Protein AF-A0A8J7C6H9-F1 (afdb_monomer_lite)

Sequence (256 aa):
MGTDGGDMACMDCHAGASHRMRGRGVDLMGSDSPDQLRCGDGACHEAAPHAKELLNRHAVRVDCTVCHIPVFAKEDATDMVRDWSTPAYSEYKDKHVATITMGADVEPEIAWYNGTVWAQLPGVPVTTDDEGVITMVVPQGDRNDADAKLYAFKVHRGMMPVTTENRWLLPINVEEFFADGNIDGAVREASHVVYGIEDFQYDWMPVKRYMGIFHEVQPADNALRCLDCHGPDGRLDWADLGYDTDPLAAALSPSH

Radius of gyration: 21.26 Å; chains: 1; bounding box: 62×42×51 Å

pLDDT: mean 93.8, std 5.96, range [49.03, 98.62]

Secondary structure (DSSP, 8-state):
--TTTT---HHHHH--STTPPS---TT-S--S-SSPP-TTSSSSS-SS--SSHHHHHHTTTB-HHHHH-S-B-SSS-EEE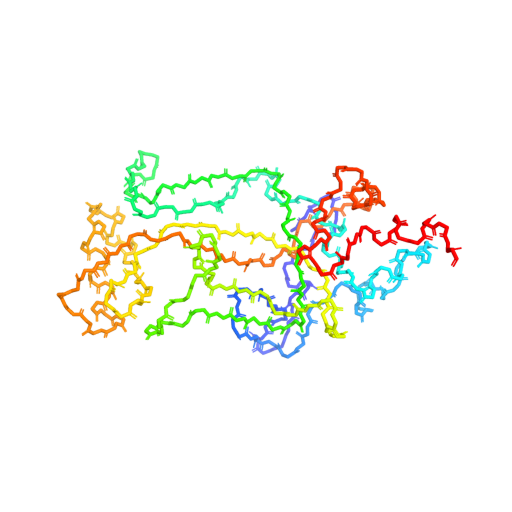EEEEEEEEEETTTTEEEEEEEEESSBPPEEEEESS-EEEPPTTSBP---TTS-EEEEEE---TT-SS-EEEEEEEEEEEEEEETTT-BBPP--HHHHHHH--HHHHHHHHHHHHH---S--EEEEEEEEEEE--S-PPPGGGS--HHHHHSTT-S--TTTTT-SS-HHHHHHS---

Structure (mmCIF, N/CA/C/O backbone):
data_AF-A0A8J7C6H9-F1
#
_entry.id   AF-A0A8J7C6H9-F1
#
loop_
_atom_site.group_PDB
_atom_site.id
_atom_site.type_symbol
_atom_site.label_atom_id
_atom_site.label_alt_id
_atom_site.label_comp_id
_atom_site.label_asym_id
_atom_site.label_entity_id
_atom_site.label_seq_id
_atom_site.pdbx_PDB_ins_code
_atom_site.Cartn_x
_atom_site.Cartn_y
_atom_site.Cartn_z
_atom_site.occupancy
_atom_site.B_iso_or_equiv
_atom_site.auth_seq_id
_atom_site.auth_comp_id
_atom_site.auth_asym_id
_atom_site.auth_atom_id
_atom_site.pdbx_PDB_model_num
ATOM 1 N N . MET A 1 1 ? -4.595 10.278 -17.871 1.00 83.19 1 MET A N 1
ATOM 2 C CA . MET A 1 1 ? -3.146 10.105 -17.595 1.00 83.19 1 MET A CA 1
ATOM 3 C C . MET A 1 1 ? -2.406 11.325 -18.139 1.00 83.19 1 MET A C 1
ATOM 5 O O . MET A 1 1 ? -3.093 12.230 -18.590 1.00 83.19 1 MET A O 1
ATOM 9 N N . GLY A 1 2 ? -1.071 11.412 -18.048 1.00 78.19 2 GLY A N 1
ATOM 10 C CA . GLY A 1 2 ? -0.325 12.598 -18.507 1.00 78.19 2 GLY A CA 1
ATOM 11 C C . GLY A 1 2 ? -0.688 12.997 -19.942 1.00 78.19 2 GLY A C 1
ATOM 12 O O . GLY A 1 2 ? -0.502 12.204 -20.869 1.00 78.19 2 GLY A O 1
ATOM 13 N N . THR A 1 3 ? -1.237 14.203 -20.105 1.00 81.75 3 THR A N 1
ATOM 14 C CA . THR A 1 3 ? -1.685 14.766 -21.395 1.00 81.75 3 THR A CA 1
ATOM 15 C C . THR A 1 3 ? -0.513 15.232 -22.263 1.00 81.75 3 THR A C 1
ATOM 17 O O . THR A 1 3 ? -0.665 15.515 -23.444 1.00 81.75 3 THR A O 1
ATOM 20 N N . ASP A 1 4 ? 0.663 15.349 -21.653 1.00 73.38 4 ASP A N 1
ATOM 21 C CA . ASP A 1 4 ? 1.964 15.630 -22.256 1.00 73.38 4 ASP A CA 1
ATOM 22 C C . ASP A 1 4 ? 2.700 14.357 -22.723 1.00 73.38 4 ASP A C 1
ATOM 24 O O . ASP A 1 4 ? 3.783 14.443 -23.302 1.00 73.38 4 ASP A O 1
ATOM 28 N N . GLY A 1 5 ? 2.109 13.180 -22.487 1.00 72.81 5 GLY A N 1
ATOM 29 C CA . GLY A 1 5 ? 2.628 11.873 -22.879 1.00 72.81 5 GLY A CA 1
ATOM 30 C C . GLY A 1 5 ? 1.602 11.052 -23.662 1.00 72.81 5 GLY A C 1
ATOM 31 O O . GLY A 1 5 ? 1.099 11.484 -24.694 1.00 72.81 5 GLY A O 1
ATOM 32 N N . GLY A 1 6 ? 1.314 9.835 -23.192 1.00 80.56 6 GLY A N 1
ATOM 33 C CA . GLY A 1 6 ? 0.422 8.899 -23.889 1.00 80.56 6 GLY A CA 1
ATOM 34 C C . GLY A 1 6 ? -1.061 9.284 -23.899 1.00 80.56 6 GLY A C 1
ATOM 35 O O . GLY A 1 6 ? -1.820 8.610 -24.581 1.00 80.56 6 GLY A O 1
ATOM 36 N N . ASP A 1 7 ? -1.474 10.299 -23.126 1.00 91.25 7 ASP A N 1
ATOM 37 C CA . ASP A 1 7 ? -2.862 10.788 -23.001 1.00 91.25 7 ASP A CA 1
ATOM 38 C C . ASP A 1 7 ? -3.915 9.670 -22.853 1.00 91.25 7 ASP A C 1
ATOM 40 O O . ASP A 1 7 ? -5.028 9.725 -23.368 1.00 91.25 7 ASP A O 1
ATOM 44 N N . MET A 1 8 ? -3.527 8.607 -22.143 1.00 92.62 8 MET A N 1
ATOM 45 C CA . MET A 1 8 ? -4.326 7.391 -22.036 1.00 92.62 8 MET A CA 1
ATOM 46 C C . MET A 1 8 ? -5.511 7.598 -21.087 1.00 92.62 8 MET A C 1
ATOM 48 O O . MET A 1 8 ? -5.380 8.162 -19.985 1.00 92.62 8 MET A O 1
ATOM 52 N N . ALA A 1 9 ? -6.653 7.056 -21.488 1.00 94.19 9 ALA A N 1
ATOM 53 C CA . ALA A 1 9 ? -7.791 6.783 -20.634 1.00 94.19 9 ALA A CA 1
ATOM 54 C C . ALA A 1 9 ? -7.577 5.475 -19.857 1.00 94.19 9 ALA A C 1
ATOM 56 O O . ALA A 1 9 ? -6.850 4.575 -20.273 1.00 94.19 9 ALA A O 1
ATOM 57 N N . CYS A 1 10 ? -8.271 5.318 -18.727 1.00 93.25 10 CYS A N 1
ATOM 58 C CA . CYS A 1 10 ? -8.157 4.116 -17.892 1.00 93.25 10 CYS A CA 1
ATOM 59 C C . CYS A 1 10 ? -8.485 2.831 -18.677 1.00 93.25 10 CYS A C 1
ATOM 61 O O . CYS A 1 10 ? -7.876 1.784 -18.461 1.00 93.25 10 CYS A O 1
ATOM 63 N N . MET A 1 11 ? -9.449 2.912 -19.601 1.00 93.06 11 MET A N 1
ATOM 64 C CA . MET A 1 11 ? -9.881 1.767 -20.403 1.00 93.06 11 MET A CA 1
ATOM 65 C C . MET A 1 11 ? -8.834 1.304 -21.412 1.00 93.06 11 MET A C 1
ATOM 67 O O . MET A 1 11 ? -8.879 0.143 -21.798 1.00 93.06 11 MET A O 1
ATOM 71 N N . ASP A 1 12 ? -7.861 2.133 -21.782 1.00 92.62 12 ASP A N 1
ATOM 72 C CA . ASP A 1 12 ? -6.836 1.712 -22.737 1.00 92.62 12 ASP A CA 1
ATOM 73 C C . ASP A 1 12 ? -5.973 0.565 -22.183 1.00 92.62 12 ASP A C 1
ATOM 75 O O . ASP A 1 12 ? -5.482 -0.266 -22.943 1.00 92.62 12 ASP A O 1
ATOM 79 N N . CYS A 1 13 ? -5.866 0.464 -20.851 1.00 91.81 13 CYS A N 1
ATOM 80 C CA . CYS A 1 13 ? -5.239 -0.667 -20.163 1.00 91.81 13 CYS A CA 1
ATOM 81 C C . CYS A 1 13 ? -6.269 -1.639 -19.561 1.00 91.81 13 CYS A C 1
ATOM 83 O O . CYS A 1 13 ? -6.097 -2.856 -19.620 1.00 91.81 13 CYS A O 1
ATOM 85 N N . HIS A 1 14 ? -7.342 -1.116 -18.958 1.00 92.94 14 HIS A N 1
ATOM 86 C CA . HIS A 1 14 ? -8.275 -1.918 -18.157 1.00 92.94 14 HIS A CA 1
ATOM 87 C C . HIS A 1 14 ? -9.470 -2.489 -18.931 1.00 92.94 14 HIS A C 1
ATOM 89 O O . HIS A 1 14 ? -10.255 -3.238 -18.343 1.00 92.94 14 HIS A O 1
ATOM 95 N N . ALA A 1 15 ? -9.639 -2.158 -20.218 1.00 90.75 15 ALA A N 1
ATOM 96 C CA . ALA A 1 15 ? -10.756 -2.668 -21.005 1.00 90.75 15 ALA A CA 1
ATOM 97 C C . ALA A 1 15 ? -10.804 -4.202 -20.984 1.00 90.75 15 ALA A C 1
ATOM 99 O O . ALA A 1 15 ? -9.813 -4.894 -21.229 1.00 90.75 15 ALA A O 1
ATOM 100 N N . GLY A 1 16 ? -12.000 -4.724 -20.731 1.00 87.81 16 GLY A N 1
ATOM 101 C CA . GLY A 1 16 ? -12.319 -6.137 -20.869 1.00 87.81 16 GLY A CA 1
ATOM 102 C C . GLY A 1 16 ? -13.671 -6.332 -21.547 1.00 87.81 16 GLY A C 1
ATOM 103 O O . GLY A 1 16 ? -14.123 -5.487 -22.321 1.00 87.81 16 GLY A O 1
ATOM 104 N N . ALA A 1 17 ? -14.313 -7.469 -21.297 1.00 89.81 17 ALA A N 1
ATOM 105 C CA . ALA A 1 17 ? -15.554 -7.859 -21.961 1.00 89.81 17 ALA A CA 1
ATOM 106 C C . ALA A 1 17 ? -16.691 -8.024 -20.951 1.00 89.81 17 ALA A C 1
ATOM 108 O O . ALA A 1 17 ? -16.467 -8.413 -19.809 1.00 89.81 17 ALA A O 1
ATOM 109 N N . SER A 1 18 ? -17.930 -7.762 -21.379 1.00 91.69 18 SER A N 1
ATOM 110 C CA . SER A 1 18 ? -19.133 -7.975 -20.556 1.00 91.69 18 SER A CA 1
ATOM 111 C C . SER A 1 18 ? -19.102 -7.243 -19.207 1.00 91.69 18 SER A C 1
ATOM 113 O O . SER A 1 18 ? -19.522 -7.800 -18.199 1.00 91.69 18 SER A O 1
ATOM 115 N N . HIS A 1 19 ? -18.611 -5.998 -19.202 1.00 92.44 19 HIS A N 1
ATOM 116 C CA . HIS A 1 19 ? -18.390 -5.181 -17.998 1.00 92.44 19 HIS A CA 1
ATOM 117 C C . HIS A 1 19 ? -17.394 -5.772 -16.990 1.00 92.44 19 HIS A C 1
ATOM 119 O O . HIS A 1 19 ? -17.342 -5.299 -15.861 1.00 92.44 19 HIS A O 1
ATOM 125 N N . ARG A 1 20 ? -16.589 -6.761 -17.397 1.00 90.81 20 ARG A N 1
ATOM 126 C CA . ARG A 1 20 ? -15.485 -7.281 -16.591 1.00 90.81 20 ARG A CA 1
ATOM 127 C C . ARG A 1 20 ? -14.212 -6.522 -16.934 1.00 90.81 20 ARG A C 1
ATOM 129 O O . ARG A 1 20 ? -13.788 -6.547 -18.090 1.00 90.81 20 ARG A O 1
ATOM 136 N N . MET A 1 21 ? -13.617 -5.854 -15.955 1.00 91.00 21 MET A N 1
ATOM 137 C CA . MET A 1 21 ? -12.404 -5.049 -16.110 1.00 91.00 21 MET A CA 1
ATOM 138 C C . MET A 1 21 ? -11.149 -5.893 -15.866 1.00 91.00 21 MET A C 1
ATOM 140 O O . MET A 1 21 ? -11.126 -6.781 -15.012 1.00 91.00 21 MET A O 1
ATOM 144 N N . ARG A 1 22 ? -10.087 -5.629 -16.632 1.00 91.06 22 ARG A N 1
ATOM 145 C CA . ARG A 1 22 ? -8.781 -6.271 -16.423 1.00 91.06 22 ARG A CA 1
ATOM 146 C C . ARG A 1 22 ? -8.032 -5.622 -15.267 1.00 91.06 22 ARG A C 1
ATOM 148 O O . ARG A 1 22 ? -8.201 -4.436 -14.995 1.00 91.06 22 ARG A O 1
ATOM 155 N N . GLY A 1 23 ? -7.125 -6.384 -14.661 1.00 87.19 23 GLY A N 1
ATOM 156 C CA . GLY A 1 23 ? -6.296 -5.913 -13.554 1.00 87.19 23 GLY A CA 1
ATOM 157 C C . GLY A 1 23 ? -7.014 -5.948 -12.205 1.00 87.19 23 GLY A C 1
ATOM 158 O O . GLY A 1 23 ? -8.232 -6.091 -12.117 1.00 87.19 23 GLY A O 1
ATOM 159 N N . ARG A 1 24 ? -6.225 -5.849 -11.137 1.00 86.62 24 ARG A N 1
ATOM 160 C CA . ARG A 1 24 ? -6.712 -5.805 -9.755 1.00 86.62 24 ARG A CA 1
ATOM 161 C C . ARG A 1 24 ? -5.691 -5.123 -8.846 1.00 86.62 24 ARG A C 1
ATOM 163 O O . ARG A 1 24 ? -4.491 -5.200 -9.109 1.00 86.62 24 ARG A O 1
ATOM 170 N N . GLY A 1 25 ? -6.169 -4.512 -7.767 1.00 83.94 25 GLY A N 1
ATOM 171 C CA . GLY A 1 25 ? -5.327 -4.060 -6.660 1.00 83.94 25 GLY A CA 1
ATOM 172 C C . GLY A 1 25 ? -4.829 -5.233 -5.813 1.00 83.94 25 GLY A C 1
ATOM 173 O O . GLY A 1 25 ? -5.429 -6.307 -5.809 1.00 83.94 25 GLY A O 1
ATOM 174 N N . VAL A 1 26 ? -3.726 -5.028 -5.094 1.00 86.38 26 VAL A N 1
ATOM 175 C CA . VAL A 1 26 ? -3.189 -6.013 -4.129 1.00 86.38 26 VAL A CA 1
ATOM 176 C C . VAL A 1 26 ? -4.090 -6.105 -2.899 1.00 86.38 26 VAL A C 1
ATOM 178 O O . VAL A 1 26 ? -4.231 -7.166 -2.307 1.00 86.38 26 VAL A O 1
ATOM 181 N N . ASP A 1 27 ? -4.745 -5.004 -2.552 1.00 83.44 27 ASP A N 1
ATOM 182 C CA . ASP A 1 27 ? -5.700 -4.879 -1.458 1.00 83.44 27 ASP A CA 1
ATOM 183 C C . ASP A 1 27 ? -7.105 -5.395 -1.794 1.00 83.44 27 ASP A C 1
ATOM 185 O O . ASP A 1 27 ? -8.023 -5.274 -0.983 1.00 83.44 27 ASP A O 1
ATOM 189 N N . LEU A 1 28 ? -7.277 -6.007 -2.969 1.00 83.38 28 LEU A N 1
ATOM 190 C CA . LEU A 1 28 ? -8.530 -6.613 -3.399 1.00 83.38 28 LEU A CA 1
ATOM 191 C C . LEU A 1 28 ? -8.431 -8.140 -3.374 1.00 83.38 28 LEU A C 1
ATOM 193 O O . LEU A 1 28 ? -7.553 -8.742 -3.988 1.00 83.38 28 LEU A O 1
ATOM 197 N N . MET A 1 29 ? -9.403 -8.775 -2.717 1.00 78.75 29 MET A N 1
ATOM 198 C CA . MET A 1 29 ? -9.477 -10.240 -2.616 1.00 78.75 29 MET A CA 1
ATOM 199 C C . MET A 1 29 ? -10.026 -10.902 -3.887 1.00 78.75 29 MET A C 1
ATOM 201 O O . MET A 1 29 ? -9.772 -12.079 -4.139 1.00 78.75 29 MET A O 1
ATOM 205 N N . GLY A 1 30 ? -10.803 -10.161 -4.682 1.00 81.00 30 GLY A N 1
ATOM 206 C CA . GLY A 1 30 ? -11.439 -10.640 -5.907 1.00 81.00 30 GLY A CA 1
ATOM 207 C C . GLY A 1 30 ? -10.784 -10.076 -7.163 1.00 81.00 30 GLY A C 1
ATOM 208 O O . GLY A 1 30 ? -10.234 -8.976 -7.149 1.00 81.00 30 GLY A O 1
ATOM 209 N N . SER A 1 31 ? -10.879 -10.823 -8.263 1.00 86.25 31 SER A N 1
ATOM 210 C CA . SER A 1 31 ? -10.545 -10.327 -9.599 1.00 86.25 31 SER A CA 1
ATOM 211 C C . SER A 1 31 ? -11.791 -10.340 -10.466 1.00 86.25 31 SER A C 1
ATOM 213 O O . SER A 1 31 ? -12.516 -11.336 -10.499 1.00 86.25 31 SER A O 1
ATOM 215 N N . ASP A 1 32 ? -12.021 -9.244 -11.179 1.00 88.19 32 ASP A N 1
ATOM 216 C CA . ASP A 1 32 ? -13.151 -9.142 -12.091 1.00 88.19 32 ASP A CA 1
ATOM 217 C C . ASP A 1 32 ? -12.880 -9.921 -13.386 1.00 88.19 32 ASP A C 1
ATOM 219 O O . ASP A 1 32 ? -13.761 -10.610 -13.887 1.00 88.19 32 ASP A O 1
ATOM 223 N N . SER A 1 33 ? -11.635 -9.955 -13.869 1.00 86.81 33 SER A N 1
ATOM 224 C CA . SER A 1 33 ? -11.190 -10.801 -14.986 1.00 86.81 33 SER A CA 1
ATOM 225 C C . SER A 1 33 ? -10.123 -11.815 -14.544 1.00 86.81 33 SER A C 1
ATOM 227 O O . SER A 1 33 ? -9.316 -11.495 -13.667 1.00 86.81 33 SER A O 1
ATOM 229 N N . PRO A 1 34 ? -10.071 -13.033 -15.124 1.00 82.50 34 PRO A N 1
ATOM 230 C CA . PRO A 1 34 ? -8.904 -13.907 -14.977 1.00 82.50 34 PRO A CA 1
ATOM 231 C C . PRO A 1 34 ? -7.662 -13.359 -15.703 1.00 82.50 34 PRO A C 1
ATOM 233 O O . PRO A 1 34 ? -6.546 -13.751 -15.364 1.00 82.50 34 PRO A O 1
ATOM 236 N N . ASP A 1 35 ? -7.842 -12.458 -16.676 1.00 84.25 35 ASP A N 1
ATOM 237 C CA . ASP A 1 35 ? -6.739 -11.833 -17.404 1.00 84.25 35 ASP A CA 1
ATOM 238 C C . ASP A 1 35 ? -5.981 -10.867 -16.492 1.00 84.25 35 ASP A C 1
ATOM 240 O O . ASP A 1 35 ? -6.561 -9.968 -15.870 1.00 84.25 35 ASP A O 1
ATOM 244 N N . GLN A 1 36 ? -4.663 -11.023 -16.449 1.00 79.94 36 GLN A N 1
ATOM 245 C CA . GLN A 1 36 ? -3.795 -10.144 -15.681 1.00 79.94 36 GLN A CA 1
ATOM 246 C C . GLN A 1 36 ? -3.343 -8.971 -16.541 1.00 79.94 36 GLN A C 1
ATOM 248 O O . GLN A 1 36 ? -2.962 -9.150 -17.692 1.00 79.94 36 GLN A O 1
ATOM 253 N N . LEU A 1 37 ? -3.352 -7.777 -15.954 1.00 88.12 37 LEU A N 1
ATOM 254 C CA . LEU A 1 37 ? -2.748 -6.599 -16.559 1.00 88.12 37 LEU A CA 1
ATOM 255 C C . LEU A 1 37 ? -1.289 -6.519 -16.101 1.00 88.12 37 LEU A C 1
ATOM 257 O O . LEU A 1 37 ? -1.031 -6.421 -14.901 1.00 88.12 37 LEU A O 1
ATOM 261 N N . ARG A 1 38 ? -0.346 -6.594 -17.043 1.00 88.31 38 ARG A N 1
ATOM 262 C CA . ARG A 1 38 ? 1.099 -6.518 -16.783 1.00 88.31 38 ARG A CA 1
ATOM 263 C C . ARG A 1 38 ? 1.764 -5.648 -17.847 1.00 88.31 38 ARG A C 1
ATOM 265 O O . ARG A 1 38 ? 1.286 -5.578 -18.969 1.00 88.31 38 ARG A O 1
ATOM 272 N N . CYS A 1 39 ? 2.882 -5.005 -17.515 1.00 91.81 39 CYS A N 1
ATOM 273 C CA . CYS A 1 39 ? 3.574 -4.132 -18.467 1.00 91.81 39 CYS A CA 1
ATOM 274 C C . CYS A 1 39 ? 4.231 -4.911 -19.620 1.00 91.81 39 CYS A C 1
ATOM 276 O O . CYS A 1 39 ? 4.155 -4.482 -20.765 1.00 91.81 39 CYS A O 1
ATOM 278 N N . GLY A 1 40 ? 4.893 -6.031 -19.306 1.00 90.81 40 GLY A N 1
ATOM 279 C CA . GLY A 1 40 ? 5.728 -6.807 -20.234 1.00 90.81 40 GLY A CA 1
ATOM 280 C C . GLY A 1 40 ? 5.068 -8.075 -20.782 1.00 90.81 40 GLY A C 1
ATOM 281 O O . GLY A 1 40 ? 5.735 -9.103 -20.878 1.00 90.81 40 GLY A O 1
ATOM 282 N N . ASP A 1 41 ? 3.762 -8.049 -21.051 1.00 87.12 41 ASP A N 1
ATOM 283 C CA . ASP A 1 41 ? 3.003 -9.195 -21.583 1.00 87.12 41 ASP A CA 1
ATOM 284 C C . ASP A 1 41 ? 3.001 -9.284 -23.124 1.00 87.12 41 ASP A C 1
ATOM 286 O O . ASP A 1 41 ? 2.391 -10.191 -23.691 1.00 87.12 41 ASP A O 1
ATOM 290 N N . GLY A 1 42 ? 3.698 -8.366 -23.803 1.00 88.50 42 GLY A N 1
ATOM 291 C CA . GLY A 1 42 ? 3.766 -8.273 -25.261 1.00 88.50 42 GLY A CA 1
ATOM 292 C C . GLY A 1 42 ? 2.624 -7.477 -25.899 1.00 88.50 42 GLY A C 1
ATOM 293 O O . GLY A 1 42 ? 2.668 -7.237 -27.103 1.00 88.50 42 GLY A O 1
ATOM 294 N N . ALA A 1 43 ? 1.617 -7.032 -25.135 1.00 87.50 43 ALA A N 1
ATOM 295 C CA . ALA A 1 43 ? 0.538 -6.207 -25.682 1.00 87.50 43 ALA A CA 1
ATOM 296 C C . ALA A 1 43 ? 1.012 -4.775 -25.976 1.00 87.50 43 ALA A C 1
ATOM 298 O O . ALA A 1 43 ? 0.695 -4.219 -27.028 1.00 87.50 43 ALA A O 1
ATOM 299 N N . CYS A 1 44 ? 1.793 -4.201 -25.055 1.00 90.69 44 CYS A N 1
ATOM 300 C CA . CYS A 1 44 ? 2.340 -2.843 -25.165 1.00 90.69 44 CYS A CA 1
ATOM 301 C C . CYS A 1 44 ? 3.869 -2.820 -25.073 1.00 90.69 44 CYS A C 1
ATOM 303 O O . CYS A 1 44 ? 4.524 -2.080 -25.808 1.00 90.69 44 CYS A O 1
ATOM 305 N N . HIS A 1 45 ? 4.443 -3.641 -24.191 1.00 94.50 45 HIS A N 1
ATOM 306 C CA . HIS A 1 45 ? 5.885 -3.819 -24.080 1.00 94.50 45 HIS A CA 1
ATOM 307 C C . HIS A 1 45 ? 6.244 -5.301 -24.102 1.00 94.50 45 HIS A C 1
ATOM 309 O O . HIS A 1 45 ? 5.552 -6.140 -23.526 1.00 94.50 45 HIS A O 1
ATOM 315 N N . GLU A 1 46 ? 7.369 -5.608 -24.739 1.00 94.81 46 GLU A N 1
ATOM 316 C CA . GLU A 1 46 ? 8.001 -6.921 -24.654 1.00 94.81 46 GLU A CA 1
ATOM 317 C C . GLU A 1 46 ? 8.461 -7.212 -23.219 1.00 94.81 46 GLU A C 1
ATOM 319 O O . GLU A 1 46 ? 8.777 -6.298 -22.455 1.00 94.81 46 GLU A O 1
ATOM 324 N N . ALA A 1 47 ? 8.587 -8.493 -22.868 1.00 92.88 47 ALA A N 1
ATOM 325 C CA . ALA A 1 47 ? 9.086 -8.912 -21.553 1.00 92.88 47 ALA A CA 1
ATOM 326 C C . ALA A 1 47 ? 10.546 -8.481 -21.284 1.00 92.88 47 ALA A C 1
ATOM 328 O O . ALA A 1 47 ? 10.957 -8.361 -20.130 1.00 92.88 47 ALA A O 1
ATOM 329 N N . ALA A 1 48 ? 11.326 -8.241 -22.344 1.00 95.94 48 ALA A N 1
ATOM 330 C CA . ALA A 1 48 ? 12.723 -7.808 -22.297 1.00 95.94 48 ALA A CA 1
ATOM 331 C C . ALA A 1 48 ? 12.921 -6.506 -23.105 1.00 95.94 48 ALA A C 1
ATOM 333 O O . ALA A 1 48 ? 13.527 -6.528 -24.178 1.00 95.94 48 ALA A O 1
ATOM 334 N N . PRO A 1 49 ? 12.392 -5.361 -22.633 1.00 95.75 49 PRO A N 1
ATOM 335 C CA . PRO A 1 49 ? 12.329 -4.138 -23.432 1.00 95.75 49 PRO A CA 1
ATOM 336 C C . PRO A 1 49 ? 13.654 -3.358 -23.466 1.00 95.75 49 PRO A C 1
ATOM 338 O O . PRO A 1 49 ? 13.789 -2.395 -24.222 1.00 95.75 49 PRO A O 1
ATOM 341 N N . HIS A 1 50 ? 14.640 -3.721 -22.641 1.00 97.50 50 HIS A N 1
ATOM 342 C CA . HIS A 1 50 ? 15.854 -2.931 -22.472 1.00 97.50 50 HIS A CA 1
ATOM 343 C C . HIS A 1 50 ? 16.966 -3.376 -23.422 1.00 97.50 50 HIS A C 1
ATOM 345 O O . HIS A 1 50 ? 17.262 -4.562 -23.552 1.00 97.50 50 HIS A O 1
ATOM 351 N N . ALA A 1 51 ? 17.701 -2.409 -23.977 1.00 96.56 51 ALA A N 1
ATOM 352 C CA . ALA A 1 51 ? 18.932 -2.688 -24.721 1.00 96.56 51 ALA A CA 1
ATOM 353 C C . ALA A 1 51 ? 20.045 -3.284 -23.831 1.00 96.56 51 ALA A C 1
ATOM 355 O O . ALA A 1 51 ? 20.924 -3.998 -24.310 1.00 96.56 51 ALA A O 1
ATOM 356 N N . LYS A 1 52 ? 20.027 -2.979 -22.524 1.00 96.38 52 LYS A N 1
ATOM 357 C CA . LYS A 1 52 ? 20.962 -3.545 -21.546 1.00 96.38 52 LYS A CA 1
ATOM 358 C C . LYS A 1 52 ? 20.401 -4.852 -21.005 1.00 96.38 52 LYS A C 1
ATOM 360 O O . LYS A 1 52 ? 19.510 -4.839 -20.161 1.00 96.38 52 LYS A O 1
ATOM 365 N N . GLU A 1 53 ? 21.008 -5.959 -21.410 1.00 96.12 53 GLU A N 1
ATOM 366 C CA . GLU A 1 53 ? 20.579 -7.305 -21.015 1.00 96.12 53 GLU A CA 1
ATOM 367 C C . GLU A 1 53 ? 20.516 -7.515 -19.494 1.00 96.12 53 GLU A C 1
ATOM 369 O O . GLU A 1 53 ? 19.649 -8.222 -18.989 1.00 96.12 53 GLU A O 1
ATOM 374 N N . LEU A 1 54 ? 21.386 -6.845 -18.730 1.00 95.25 54 LEU A N 1
ATOM 375 C CA . LEU A 1 54 ? 21.344 -6.914 -17.270 1.00 95.25 54 LEU A CA 1
ATOM 376 C C . LEU A 1 54 ? 19.993 -6.447 -16.699 1.00 95.25 54 LEU A C 1
ATOM 378 O O . LEU A 1 54 ? 19.510 -7.050 -15.746 1.00 95.25 54 LEU A O 1
ATOM 382 N N . LEU A 1 55 ? 19.361 -5.423 -17.282 1.00 97.00 55 LEU A N 1
ATOM 383 C CA . LEU A 1 55 ? 18.044 -4.946 -16.841 1.00 97.00 55 LEU A CA 1
ATOM 384 C C . LEU A 1 55 ? 16.938 -5.953 -17.186 1.00 97.00 55 LEU A C 1
ATOM 386 O O . LEU A 1 55 ? 16.038 -6.177 -16.383 1.00 97.00 55 LEU A O 1
ATOM 390 N N . ASN A 1 56 ? 17.041 -6.636 -18.329 1.00 97.50 56 ASN A N 1
ATOM 391 C CA . ASN A 1 56 ? 16.095 -7.695 -18.697 1.00 97.50 56 ASN A CA 1
ATOM 392 C C . ASN A 1 56 ? 16.162 -8.880 -17.725 1.00 97.50 56 ASN A C 1
ATOM 394 O O . ASN A 1 56 ? 15.132 -9.445 -17.368 1.00 97.50 56 ASN A O 1
ATOM 398 N N . ARG A 1 57 ? 17.354 -9.212 -17.213 1.00 96.12 57 ARG A N 1
ATOM 399 C CA . ARG A 1 57 ? 17.503 -10.230 -16.160 1.00 96.12 57 ARG A CA 1
ATOM 400 C C . ARG A 1 57 ? 16.840 -9.821 -14.846 1.00 96.12 57 ARG A C 1
ATOM 402 O O . ARG A 1 57 ? 16.295 -10.684 -14.165 1.00 96.12 57 ARG A O 1
ATOM 409 N N . HIS A 1 58 ? 16.843 -8.529 -14.506 1.00 97.06 58 HIS A N 1
ATOM 410 C CA . HIS A 1 58 ? 16.120 -8.038 -13.330 1.00 97.06 58 HIS A CA 1
ATOM 411 C C . HIS A 1 58 ? 14.611 -8.211 -13.491 1.00 97.06 58 HIS A C 1
ATOM 413 O O . HIS A 1 58 ? 13.971 -8.664 -12.550 1.00 97.06 58 HIS A O 1
ATOM 419 N N . ALA A 1 59 ? 14.056 -7.963 -14.683 1.00 95.25 59 ALA A N 1
ATOM 420 C CA . ALA A 1 59 ? 12.617 -8.079 -14.951 1.00 95.25 59 ALA A CA 1
ATOM 421 C C . ALA A 1 59 ? 12.031 -9.487 -14.687 1.00 95.25 59 ALA A C 1
ATOM 423 O O . ALA A 1 59 ? 10.813 -9.659 -14.574 1.00 95.25 59 ALA A O 1
ATOM 424 N N . VAL A 1 60 ? 12.883 -10.511 -14.544 1.00 94.12 60 VAL A N 1
ATOM 425 C CA . VAL A 1 60 ? 12.481 -11.858 -14.108 1.00 94.12 60 VAL A CA 1
ATOM 426 C C . VAL A 1 60 ? 12.034 -11.871 -12.643 1.00 94.12 60 VAL A C 1
ATOM 428 O O . VAL A 1 60 ? 11.092 -12.584 -12.313 1.00 94.12 60 VAL A O 1
ATOM 431 N N . ARG A 1 61 ? 12.673 -11.082 -11.773 1.00 95.69 61 ARG A N 1
ATOM 432 C CA . ARG A 1 61 ? 12.441 -11.070 -10.315 1.00 95.69 61 ARG A CA 1
ATOM 433 C C . ARG A 1 61 ? 11.947 -9.737 -9.762 1.00 95.69 61 ARG A C 1
ATOM 435 O O . ARG A 1 61 ? 11.444 -9.707 -8.649 1.00 95.69 61 ARG A O 1
ATOM 442 N N . VAL A 1 62 ? 12.073 -8.658 -10.519 1.00 97.31 62 VAL A N 1
ATOM 443 C CA . VAL A 1 62 ? 11.678 -7.300 -10.145 1.00 97.31 62 VAL A CA 1
ATOM 444 C C . VAL A 1 62 ? 10.602 -6.850 -11.120 1.00 97.31 62 VAL A C 1
ATOM 446 O O . VAL A 1 62 ? 10.822 -6.873 -12.331 1.00 97.31 62 VAL A O 1
ATOM 449 N N . ASP A 1 63 ? 9.427 -6.492 -10.615 1.00 97.12 63 ASP A N 1
ATOM 450 C CA . ASP A 1 63 ? 8.363 -5.959 -11.454 1.00 97.12 63 ASP A CA 1
ATOM 451 C C . ASP A 1 63 ? 8.706 -4.550 -11.955 1.00 97.12 63 ASP A C 1
ATOM 453 O O . ASP A 1 63 ? 9.411 -3.776 -11.300 1.00 97.12 63 ASP A O 1
ATOM 457 N N . CYS A 1 64 ? 8.186 -4.209 -13.134 1.00 97.31 64 CYS A N 1
ATOM 458 C CA . CYS A 1 64 ? 8.385 -2.921 -13.782 1.00 97.31 64 CYS A CA 1
ATOM 459 C C . CYS A 1 64 ? 8.043 -1.746 -12.854 1.00 97.31 64 CYS A C 1
ATOM 461 O O . CYS A 1 64 ? 8.726 -0.722 -12.911 1.00 97.31 64 CYS A O 1
ATOM 463 N N . THR A 1 65 ? 7.041 -1.897 -11.976 1.00 96.62 65 THR A N 1
ATOM 464 C CA . THR A 1 65 ? 6.625 -0.851 -11.028 1.00 96.62 65 THR A CA 1
ATOM 465 C C . THR A 1 65 ? 7.757 -0.388 -10.117 1.00 96.62 65 THR A C 1
ATOM 467 O O . THR A 1 65 ? 7.826 0.793 -9.802 1.00 96.62 65 THR A O 1
ATOM 470 N N . VAL A 1 66 ? 8.664 -1.288 -9.718 1.00 97.94 66 VAL A N 1
ATOM 471 C CA . VAL A 1 66 ? 9.757 -0.969 -8.784 1.00 97.94 66 VAL A CA 1
ATOM 472 C C . VAL A 1 66 ? 10.705 0.059 -9.389 1.00 97.94 66 VAL A C 1
ATOM 474 O O . VAL A 1 66 ? 11.049 1.044 -8.746 1.00 97.94 66 VAL A O 1
ATOM 477 N N . CYS A 1 67 ? 11.111 -0.142 -10.644 1.00 98.00 67 CYS A N 1
ATOM 478 C CA . CYS A 1 67 ? 12.050 0.762 -11.304 1.00 98.00 67 CYS A CA 1
ATOM 479 C C . CYS A 1 67 ? 11.360 1.990 -11.899 1.00 98.00 67 CYS A C 1
ATOM 481 O O . CYS A 1 67 ? 11.953 3.066 -11.936 1.00 98.00 67 CYS A O 1
ATOM 483 N N . HIS A 1 68 ? 10.134 1.832 -12.403 1.00 97.81 68 HIS A N 1
ATOM 484 C CA . HIS A 1 68 ? 9.459 2.870 -13.179 1.00 97.81 68 HIS A CA 1
ATOM 485 C C . HIS A 1 68 ? 8.509 3.757 -12.370 1.00 97.81 68 HIS A C 1
ATOM 487 O O . HIS A 1 68 ? 8.015 4.742 -12.917 1.00 97.81 68 HIS A O 1
ATOM 493 N N . ILE A 1 69 ? 8.273 3.460 -11.090 1.00 97.75 69 ILE A N 1
ATOM 494 C CA . ILE A 1 69 ? 7.486 4.305 -10.183 1.00 97.75 69 ILE A CA 1
ATOM 495 C C . ILE A 1 69 ? 8.344 4.616 -8.947 1.00 97.75 69 ILE A C 1
ATOM 497 O O . ILE A 1 69 ? 8.115 4.068 -7.871 1.00 97.75 69 ILE A O 1
ATOM 501 N N . PRO A 1 70 ? 9.388 5.456 -9.091 1.00 97.69 70 PRO A N 1
ATOM 502 C CA . PRO A 1 70 ? 10.313 5.748 -7.999 1.00 97.69 70 PRO A CA 1
ATOM 503 C C . PRO A 1 70 ? 9.629 6.465 -6.829 1.00 97.69 70 PRO A C 1
ATOM 505 O O . PRO A 1 70 ? 10.005 6.231 -5.684 1.00 97.69 70 PRO A O 1
ATOM 508 N N . VAL A 1 71 ? 8.633 7.307 -7.101 1.00 97.88 71 VAL A N 1
ATOM 509 C CA . VAL A 1 71 ? 7.798 7.989 -6.104 1.00 97.88 71 VAL A CA 1
ATOM 510 C C . VAL A 1 71 ? 6.352 8.047 -6.591 1.00 97.88 71 VAL A C 1
ATOM 512 O O . VAL A 1 71 ? 6.107 8.053 -7.802 1.00 97.88 71 VAL A O 1
ATOM 515 N N . PHE A 1 72 ? 5.408 8.108 -5.654 1.00 97.94 72 PHE A N 1
ATOM 516 C CA . PHE A 1 72 ? 3.983 8.352 -5.906 1.00 97.94 72 PHE A CA 1
ATOM 517 C C . PHE A 1 72 ? 3.492 9.557 -5.093 1.00 97.94 72 PHE A C 1
ATOM 519 O O . PHE A 1 72 ? 4.211 10.044 -4.221 1.00 97.94 72 PHE A O 1
ATOM 526 N N . ALA A 1 73 ? 2.260 10.017 -5.347 1.00 97.44 73 ALA A N 1
ATOM 527 C CA . ALA A 1 73 ? 1.703 11.211 -4.696 1.00 97.44 73 ALA A CA 1
ATOM 528 C C . ALA A 1 73 ? 2.525 12.479 -5.008 1.00 97.44 73 ALA A C 1
ATOM 530 O O . ALA A 1 73 ? 2.894 13.239 -4.113 1.00 97.44 73 ALA A O 1
ATOM 531 N N . LYS A 1 74 ? 2.844 12.657 -6.297 1.00 95.06 74 LYS A N 1
ATOM 532 C CA . LYS A 1 74 ? 3.720 13.732 -6.802 1.00 95.06 74 LYS A CA 1
ATOM 533 C C . LYS A 1 74 ? 3.065 15.110 -6.855 1.00 95.06 74 LYS A C 1
ATOM 535 O O . LYS A 1 74 ? 3.728 16.118 -6.668 1.00 95.06 74 LYS A O 1
ATOM 540 N N . GLU A 1 75 ? 1.773 15.146 -7.168 1.00 93.25 75 GLU A N 1
ATOM 541 C CA . GLU A 1 75 ? 1.011 16.400 -7.275 1.00 93.25 75 GLU A CA 1
ATOM 542 C C . GLU A 1 75 ? 0.244 16.669 -5.981 1.00 93.25 75 GLU A C 1
ATOM 544 O O . GLU A 1 75 ? 0.387 17.720 -5.360 1.00 93.25 75 GLU A O 1
ATOM 549 N N . ASP A 1 76 ? -0.532 15.677 -5.541 1.00 94.44 76 ASP A N 1
ATOM 550 C CA . ASP A 1 76 ? -1.326 15.752 -4.325 1.00 94.44 76 ASP A CA 1
ATOM 551 C C . ASP A 1 76 ? -0.787 14.793 -3.271 1.00 94.44 76 ASP A C 1
ATOM 553 O O . ASP A 1 76 ? -0.566 13.606 -3.531 1.00 94.44 76 ASP A O 1
ATOM 557 N N . ALA A 1 77 ? -0.656 15.300 -2.046 1.00 97.25 77 ALA A N 1
ATOM 558 C CA . ALA A 1 77 ? -0.309 14.474 -0.906 1.00 97.25 77 ALA A CA 1
ATOM 559 C C . ALA A 1 77 ? -1.379 13.393 -0.664 1.00 97.25 77 ALA A C 1
ATOM 561 O O . ALA A 1 77 ? -2.579 13.592 -0.865 1.00 97.25 77 ALA A O 1
ATOM 562 N N . THR A 1 78 ? -0.948 12.245 -0.157 1.00 97.75 78 THR A N 1
ATOM 563 C CA . THR A 1 78 ? -1.774 11.064 0.084 1.00 97.75 78 THR A CA 1
ATOM 564 C C . THR A 1 78 ? -1.868 10.737 1.574 1.00 97.75 78 THR A C 1
ATOM 566 O O . THR A 1 78 ? -0.923 10.956 2.324 1.00 97.75 78 THR A O 1
ATOM 569 N N . ASP A 1 79 ? -3.001 10.185 2.014 1.00 97.25 79 ASP A N 1
ATOM 570 C CA . ASP A 1 79 ? -3.197 9.683 3.385 1.00 97.25 79 ASP A CA 1
ATOM 571 C C . ASP A 1 79 ? -2.234 8.515 3.642 1.00 97.25 79 ASP A C 1
ATOM 573 O O . ASP A 1 79 ? -2.382 7.460 3.020 1.00 97.25 79 ASP A O 1
ATOM 577 N N . MET A 1 80 ? -1.240 8.706 4.510 1.00 98.38 80 MET A N 1
ATOM 578 C CA . MET A 1 80 ? -0.248 7.688 4.877 1.00 98.38 80 MET A CA 1
ATOM 579 C C . MET A 1 80 ? -0.562 7.032 6.218 1.00 98.38 80 MET A C 1
ATOM 581 O O . MET A 1 80 ? -0.310 5.836 6.385 1.00 98.38 80 MET A O 1
ATOM 585 N N . VAL A 1 81 ? -1.127 7.798 7.153 1.00 98.25 81 VAL A N 1
ATOM 586 C CA . VAL A 1 81 ? -1.553 7.304 8.463 1.00 98.25 81 VAL A CA 1
ATOM 587 C C . VAL A 1 81 ? -2.941 7.830 8.773 1.00 98.25 81 VAL A C 1
ATOM 589 O O . VAL A 1 81 ? -3.142 9.042 8.762 1.00 98.25 81 VAL A O 1
ATOM 592 N N . ARG A 1 82 ? -3.865 6.932 9.120 1.00 97.56 82 ARG A N 1
ATOM 593 C CA . ARG A 1 82 ? -5.193 7.294 9.625 1.00 97.56 82 ARG A CA 1
ATOM 594 C C . ARG A 1 82 ? -5.387 6.800 11.055 1.00 97.56 82 ARG A C 1
ATOM 596 O O . ARG A 1 82 ? -5.613 5.612 11.282 1.00 97.56 82 ARG A O 1
ATOM 603 N N . ASP A 1 83 ? -5.313 7.714 12.010 1.00 98.12 83 ASP A N 1
ATOM 604 C CA . ASP A 1 83 ? -5.498 7.448 13.433 1.00 98.12 83 ASP A CA 1
ATOM 605 C C . ASP A 1 83 ? -6.933 7.793 13.864 1.00 98.12 83 ASP A C 1
ATOM 607 O O . ASP A 1 83 ? -7.321 8.962 13.943 1.00 98.12 83 ASP A O 1
ATOM 611 N N . TRP A 1 84 ? -7.732 6.758 14.134 1.00 97.81 84 TRP A N 1
ATOM 612 C CA . TRP A 1 84 ? -9.099 6.900 14.642 1.00 97.81 84 TRP A CA 1
ATOM 613 C C . TRP A 1 84 ? -9.182 7.058 16.164 1.00 97.81 84 TRP A C 1
ATOM 615 O O . TRP A 1 84 ? -10.241 7.422 16.668 1.00 97.81 84 TRP A O 1
ATOM 625 N N . SER A 1 85 ? -8.089 6.818 16.892 1.00 97.38 85 SER A N 1
ATOM 626 C CA . SER A 1 85 ? -8.033 6.954 18.352 1.00 97.38 85 SER A CA 1
ATOM 627 C C . SER A 1 85 ? -7.973 8.409 18.813 1.00 97.38 85 SER A C 1
ATOM 629 O O . SER A 1 85 ? -8.356 8.727 19.938 1.00 97.38 85 SER A O 1
ATOM 631 N N . THR A 1 86 ? -7.525 9.304 17.931 1.00 96.12 86 THR A N 1
ATOM 632 C CA . THR A 1 86 ? -7.377 10.736 18.200 1.00 96.12 86 THR A CA 1
ATOM 633 C C . THR A 1 86 ? -8.167 11.572 17.183 1.00 96.12 86 THR A C 1
ATOM 635 O O . THR A 1 86 ? -7.581 12.278 16.366 1.00 96.12 86 THR A O 1
ATOM 638 N N . PRO A 1 87 ? -9.511 11.506 17.167 1.00 94.31 87 PRO A N 1
ATOM 639 C CA . PRO A 1 87 ? -10.314 12.266 16.213 1.00 94.31 87 PRO A CA 1
ATOM 640 C C . PRO A 1 87 ? -10.178 13.787 16.397 1.00 94.31 87 PRO A C 1
ATOM 642 O O . PRO A 1 87 ? -9.982 14.282 17.507 1.00 94.31 87 PRO A O 1
ATOM 645 N N . ALA A 1 88 ? -10.341 14.536 15.307 1.00 90.88 88 ALA A N 1
ATOM 646 C CA . ALA A 1 88 ? -10.280 15.996 15.275 1.00 90.88 88 ALA A CA 1
ATOM 647 C C . ALA A 1 88 ? -11.465 16.592 14.498 1.00 90.88 88 ALA A C 1
ATOM 649 O O . ALA A 1 88 ? -12.070 15.923 13.663 1.00 90.88 88 ALA A O 1
ATOM 650 N N . TYR A 1 89 ? -11.798 17.863 14.742 1.00 93.75 89 TYR A N 1
ATOM 651 C CA . TYR A 1 89 ? -12.746 18.599 13.899 1.00 93.75 89 TYR A CA 1
ATOM 652 C C . TYR A 1 89 ? -12.006 19.279 12.745 1.00 93.75 89 TYR A C 1
ATOM 654 O O . TYR A 1 89 ? -10.986 19.938 12.953 1.00 93.75 89 TYR A O 1
ATOM 662 N N . SER A 1 90 ? -12.507 19.123 11.522 1.00 93.12 90 SER A N 1
ATOM 663 C CA . SER A 1 90 ? -11.973 19.797 10.344 1.00 93.12 90 SER A CA 1
ATOM 664 C C . SER A 1 90 ? -12.839 21.001 9.993 1.00 93.12 90 SER A C 1
ATOM 666 O O . SER A 1 90 ? -13.880 20.845 9.366 1.00 93.12 90 SER A O 1
ATOM 668 N N . GLU A 1 91 ? -12.362 22.206 10.308 1.00 93.06 91 GLU A N 1
ATOM 669 C CA . GLU A 1 91 ? -13.036 23.470 9.953 1.00 93.06 91 GLU A CA 1
ATOM 670 C C . GLU A 1 91 ? -13.255 23.618 8.439 1.00 93.06 91 GLU A C 1
ATOM 672 O O . GLU A 1 91 ? -14.267 24.136 7.984 1.00 93.06 91 GLU A O 1
ATOM 677 N N . TYR A 1 92 ? -12.311 23.128 7.629 1.00 91.62 92 TYR A N 1
ATOM 678 C CA . TYR A 1 92 ? -12.420 23.176 6.170 1.00 91.62 92 TYR A CA 1
ATOM 679 C C . TYR A 1 92 ? -13.536 22.270 5.630 1.00 91.62 92 TYR A C 1
ATOM 681 O O . TYR A 1 92 ? -14.196 22.619 4.654 1.00 91.62 92 TYR A O 1
ATOM 689 N N . LYS A 1 93 ? -13.723 21.091 6.238 1.00 90.44 93 LYS A N 1
ATOM 690 C CA . LYS A 1 93 ? -14.737 20.114 5.812 1.00 90.44 93 LYS A CA 1
ATOM 691 C C . LYS A 1 93 ? -16.058 20.255 6.564 1.00 90.44 93 LYS A C 1
ATOM 693 O O . LYS A 1 93 ? -17.015 19.599 6.163 1.00 90.44 93 LYS A O 1
ATOM 698 N N . ASP A 1 94 ? -16.079 21.059 7.624 1.00 92.94 94 ASP A N 1
ATOM 699 C CA . ASP A 1 94 ? -17.187 21.222 8.567 1.00 92.94 94 ASP A CA 1
ATOM 700 C C . ASP A 1 94 ? -17.681 19.880 9.142 1.00 92.94 94 ASP A C 1
ATOM 702 O O . ASP A 1 94 ? -18.875 19.589 9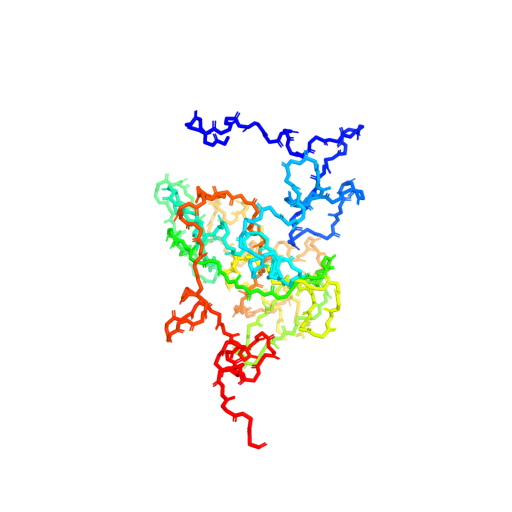.170 1.00 92.94 94 ASP A O 1
ATOM 706 N N . LYS A 1 95 ? -16.733 18.998 9.499 1.00 95.12 95 LYS A N 1
ATOM 707 C CA . LYS A 1 95 ? -16.994 17.625 9.970 1.00 95.12 95 LYS A CA 1
ATOM 708 C C . LYS A 1 95 ? -15.910 17.131 10.924 1.00 95.12 95 LYS A C 1
ATOM 710 O O . LYS A 1 95 ? -14.744 17.523 10.808 1.00 95.12 95 LYS A O 1
ATOM 715 N N . HIS A 1 96 ? -16.267 16.191 11.796 1.00 95.50 96 HIS A N 1
ATOM 716 C CA . HIS A 1 96 ? -15.283 15.396 12.529 1.00 95.50 96 HIS A CA 1
ATOM 717 C C . HIS A 1 96 ? -14.542 14.450 11.579 1.00 95.50 96 HIS A C 1
ATOM 719 O O . HIS A 1 96 ? -15.101 13.970 10.598 1.00 95.50 96 HIS A O 1
ATOM 725 N N . VAL A 1 97 ? -13.261 14.204 11.834 1.00 95.00 97 VAL A N 1
ATOM 726 C CA . VAL A 1 97 ? -12.386 13.358 11.018 1.00 95.00 97 VAL A CA 1
ATOM 727 C C . VAL A 1 97 ? -11.413 12.590 11.912 1.00 95.00 97 VAL A C 1
ATOM 729 O O . VAL A 1 97 ? -11.102 13.014 13.022 1.00 95.00 97 VAL A O 1
ATOM 732 N N . ALA A 1 98 ? -10.903 11.463 11.419 1.00 96.00 98 ALA A N 1
ATOM 733 C CA . ALA A 1 98 ? -9.709 10.848 11.993 1.00 96.00 98 ALA A CA 1
ATOM 734 C C . ALA A 1 98 ? -8.512 11.811 11.891 1.00 96.00 98 ALA A C 1
ATOM 736 O O . ALA A 1 98 ? -8.467 12.643 10.977 1.00 96.00 98 ALA A O 1
ATOM 737 N N . THR A 1 99 ? -7.516 11.662 12.764 1.00 96.44 99 THR A N 1
ATOM 738 C CA . THR A 1 99 ? -6.230 12.336 12.556 1.00 96.44 99 THR A CA 1
ATOM 739 C C . THR A 1 99 ? -5.524 11.675 11.378 1.00 96.44 99 THR A C 1
ATOM 741 O O . THR A 1 99 ? -5.313 10.462 11.363 1.00 96.44 99 THR A O 1
ATOM 744 N N . ILE A 1 100 ? -5.202 12.468 10.354 1.00 95.75 100 ILE A N 1
ATOM 745 C CA . ILE A 1 100 ? -4.585 11.980 9.120 1.00 95.75 100 IL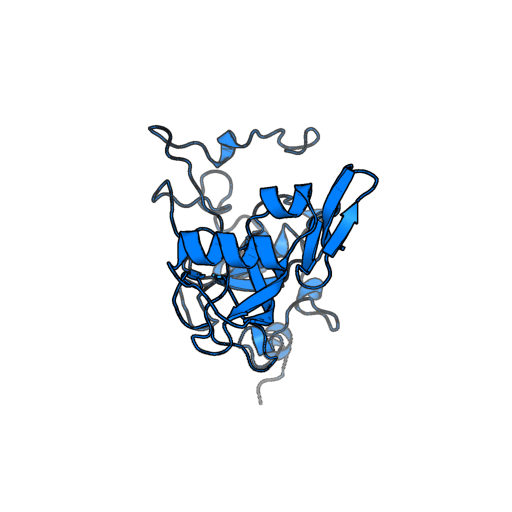E A CA 1
ATOM 746 C C . ILE A 1 100 ? -3.206 12.609 8.953 1.00 95.75 100 ILE A C 1
ATOM 748 O O . ILE A 1 100 ? -3.079 13.833 8.891 1.00 95.75 100 ILE A O 1
ATOM 752 N N . THR A 1 101 ? -2.188 11.765 8.802 1.00 97.25 101 THR A N 1
ATOM 753 C CA . THR A 1 101 ? -0.852 12.181 8.367 1.00 97.25 101 THR A CA 1
ATOM 754 C C . THR A 1 101 ? -0.749 11.991 6.863 1.00 97.25 101 THR A C 1
ATOM 756 O O . THR A 1 101 ? -0.841 10.869 6.358 1.00 97.25 101 THR A O 1
ATOM 759 N N . MET A 1 102 ? -0.555 13.097 6.151 1.00 97.62 102 MET A N 1
ATOM 760 C CA . MET A 1 102 ? -0.379 13.108 4.701 1.00 97.62 102 MET A CA 1
ATOM 761 C C . MET A 1 102 ? 1.104 12.950 4.331 1.00 97.62 102 MET A C 1
ATOM 763 O O . MET A 1 102 ? 1.974 13.384 5.083 1.00 97.62 102 MET A O 1
ATOM 767 N N . GLY A 1 103 ? 1.393 12.374 3.165 1.00 97.94 103 GLY A N 1
ATOM 768 C CA . GLY A 1 103 ? 2.733 12.318 2.571 1.00 97.94 103 GLY A CA 1
ATOM 769 C C . GLY A 1 103 ? 2.704 12.696 1.091 1.00 97.94 103 GLY A C 1
ATOM 770 O O . GLY A 1 103 ? 1.738 12.379 0.407 1.00 97.94 103 GLY A O 1
ATOM 771 N N . ALA A 1 104 ? 3.739 13.372 0.602 1.00 98.12 104 ALA A N 1
ATOM 772 C CA . ALA A 1 104 ? 3.927 13.718 -0.810 1.00 98.12 104 ALA A CA 1
ATOM 773 C C . ALA A 1 104 ? 5.278 13.174 -1.289 1.00 98.12 104 ALA A C 1
ATOM 775 O O . ALA A 1 104 ? 6.161 12.967 -0.454 1.00 98.12 104 ALA A O 1
ATOM 776 N N . ASP A 1 105 ? 5.412 12.927 -2.596 1.00 97.75 105 ASP A N 1
ATOM 777 C CA . ASP A 1 105 ? 6.617 12.352 -3.219 1.00 97.75 105 ASP A CA 1
ATOM 778 C C . ASP A 1 105 ? 7.140 11.115 -2.468 1.00 97.75 105 ASP A C 1
ATOM 780 O O . ASP A 1 105 ? 8.319 10.983 -2.138 1.00 97.75 105 ASP A O 1
ATOM 784 N N . VAL A 1 106 ? 6.224 10.205 -2.140 1.00 98.31 106 VAL A N 1
ATOM 785 C CA . VAL A 1 106 ? 6.498 9.092 -1.234 1.00 98.31 106 VAL A CA 1
ATOM 786 C C . VAL A 1 106 ? 7.218 7.972 -1.978 1.00 98.31 106 VAL A C 1
ATOM 788 O O . VAL A 1 106 ? 6.780 7.536 -3.045 1.00 98.31 106 VAL A O 1
ATOM 791 N N . GLU A 1 107 ? 8.303 7.469 -1.391 1.00 97.88 107 GLU A N 1
ATOM 792 C CA . GLU A 1 107 ? 8.996 6.273 -1.870 1.00 97.88 107 GLU A CA 1
ATOM 793 C C . GLU A 1 107 ? 8.147 5.019 -1.583 1.00 97.88 107 GLU A C 1
ATOM 795 O O . GLU A 1 107 ? 7.712 4.833 -0.442 1.00 97.88 107 GLU A O 1
ATOM 800 N N . PRO A 1 108 ? 7.874 4.151 -2.574 1.00 97.75 108 PRO A N 1
ATOM 801 C CA . PRO A 1 108 ? 7.166 2.904 -2.317 1.00 97.75 108 PRO A CA 1
ATOM 802 C C . PRO A 1 108 ? 7.991 1.943 -1.456 1.00 97.75 108 PRO A C 1
ATOM 804 O O . PRO A 1 108 ? 9.191 1.781 -1.671 1.00 97.75 108 PRO A O 1
ATOM 807 N N . GLU A 1 109 ? 7.321 1.221 -0.561 1.00 97.38 109 GLU A N 1
ATOM 808 C CA . GLU A 1 109 ? 7.902 0.037 0.071 1.00 97.38 109 GLU A CA 1
ATOM 809 C C . GLU A 1 109 ? 7.947 -1.107 -0.950 1.00 97.38 109 GLU A C 1
ATOM 811 O O . GLU A 1 109 ? 7.010 -1.296 -1.734 1.00 97.38 109 GLU A O 1
ATOM 816 N N . ILE A 1 110 ? 9.039 -1.872 -0.953 1.00 97.75 110 ILE A N 1
ATOM 817 C CA . ILE A 1 110 ? 9.255 -2.970 -1.897 1.00 97.75 110 ILE A CA 1
ATOM 818 C C . ILE A 1 110 ? 9.092 -4.301 -1.170 1.00 97.75 110 ILE A C 1
ATOM 820 O O . ILE A 1 110 ? 9.749 -4.540 -0.163 1.00 97.75 110 ILE A O 1
ATOM 824 N N . ALA A 1 111 ? 8.231 -5.176 -1.689 1.00 97.44 111 ALA A N 1
ATOM 825 C CA . ALA A 1 111 ? 7.969 -6.488 -1.095 1.00 97.44 111 ALA A CA 1
ATOM 826 C C . ALA A 1 111 ? 7.736 -7.561 -2.166 1.00 97.44 111 ALA A C 1
ATOM 828 O O . ALA A 1 111 ? 7.415 -7.256 -3.319 1.00 97.44 111 ALA A O 1
ATOM 829 N N . TRP A 1 112 ? 7.886 -8.829 -1.781 1.00 97.88 112 TRP A N 1
ATOM 830 C CA . TRP A 1 112 ? 7.562 -9.966 -2.640 1.00 97.88 112 TRP A CA 1
ATOM 831 C C . TRP A 1 112 ? 6.052 -10.101 -2.844 1.00 97.88 112 TRP A C 1
ATOM 833 O O . TRP A 1 112 ? 5.265 -9.965 -1.910 1.00 97.88 112 TRP A O 1
ATOM 843 N N . TYR A 1 113 ? 5.651 -10.393 -4.079 1.00 96.06 113 TYR A N 1
ATOM 844 C CA . TYR A 1 113 ? 4.266 -10.659 -4.438 1.00 96.06 113 TYR A CA 1
ATOM 845 C C . TYR A 1 113 ? 4.170 -11.693 -5.558 1.00 96.06 113 TYR A C 1
ATOM 847 O O . TYR A 1 113 ? 4.720 -11.509 -6.645 1.00 96.06 113 TYR A O 1
ATOM 855 N N . ASN A 1 114 ? 3.443 -12.775 -5.288 1.00 94.19 114 ASN A N 1
ATOM 856 C CA . ASN A 1 114 ? 3.212 -13.906 -6.191 1.00 94.19 114 ASN A CA 1
ATOM 857 C C . ASN A 1 114 ? 1.830 -13.878 -6.862 1.00 94.19 114 ASN A C 1
ATOM 859 O O . ASN A 1 114 ? 1.412 -14.840 -7.503 1.00 94.19 114 ASN A O 1
ATOM 863 N N . GLY A 1 115 ? 1.079 -12.784 -6.706 1.00 90.88 115 GLY A N 1
ATOM 864 C CA . GLY A 1 115 ? -0.307 -12.746 -7.157 1.00 90.88 115 GLY A CA 1
ATOM 865 C C . GLY A 1 115 ? -1.283 -13.370 -6.158 1.00 90.88 115 GLY A C 1
ATOM 866 O O . GLY A 1 115 ? -2.382 -13.763 -6.546 1.00 90.88 115 GLY A O 1
ATOM 867 N N . THR A 1 116 ? -0.959 -13.431 -4.871 1.00 91.62 116 THR A N 1
ATOM 868 C CA . THR A 1 116 ? -1.930 -13.719 -3.809 1.00 91.62 116 THR A CA 1
ATOM 869 C C . THR A 1 116 ? -1.724 -12.792 -2.614 1.00 91.62 116 THR A C 1
ATOM 871 O O . THR A 1 116 ? -0.682 -12.157 -2.461 1.00 91.62 116 THR A O 1
ATOM 874 N N . VAL A 1 117 ? -2.768 -12.653 -1.806 1.00 93.06 117 VAL A N 1
ATOM 875 C CA . VAL A 1 117 ? -2.829 -11.737 -0.668 1.00 93.06 117 VAL A CA 1
ATOM 876 C C . VAL A 1 117 ? -3.450 -12.477 0.504 1.00 93.06 117 VAL A C 1
ATOM 878 O O . VAL A 1 117 ? -4.421 -13.217 0.336 1.00 93.06 117 VAL A O 1
ATOM 881 N N . TRP A 1 118 ? -2.897 -12.262 1.692 1.00 93.38 118 TRP A N 1
ATOM 882 C CA . TRP A 1 118 ? -3.597 -12.572 2.929 1.00 93.38 118 TRP A CA 1
ATOM 883 C C . TRP A 1 118 ? -4.313 -11.311 3.409 1.00 93.38 118 TRP A C 1
ATOM 885 O O . TRP A 1 118 ? -3.740 -10.220 3.361 1.00 93.38 118 TRP A O 1
ATOM 895 N N . ALA A 1 119 ? -5.551 -11.461 3.880 1.00 94.31 119 ALA A N 1
ATOM 896 C CA . ALA A 1 119 ? -6.302 -10.371 4.484 1.00 94.31 119 ALA A CA 1
ATOM 897 C C . ALA A 1 119 ? -6.979 -10.799 5.785 1.00 94.31 119 ALA A C 1
ATOM 899 O O . ALA A 1 119 ? -7.523 -11.901 5.894 1.00 94.31 119 ALA A O 1
ATOM 900 N N . GLN A 1 120 ? -6.991 -9.878 6.742 1.00 94.94 120 GLN A N 1
ATOM 901 C CA . GLN A 1 120 ? -7.702 -10.001 7.999 1.00 94.94 120 GLN A CA 1
ATOM 902 C C . GLN A 1 120 ? -9.208 -10.009 7.731 1.00 94.94 120 GLN A C 1
ATOM 904 O O . GLN A 1 120 ? -9.769 -9.042 7.213 1.00 94.94 120 GLN A O 1
ATOM 909 N N . LEU A 1 121 ? -9.870 -11.099 8.117 1.00 94.12 121 LEU A N 1
ATOM 910 C CA . LEU A 1 121 ? -11.315 -11.230 7.973 1.00 94.12 121 LEU A CA 1
ATOM 911 C C . LEU A 1 121 ? -12.052 -10.686 9.209 1.00 94.12 121 LEU A C 1
ATOM 913 O O . LEU A 1 121 ? -11.542 -10.806 10.330 1.00 94.12 121 LEU A O 1
ATOM 917 N N . PRO A 1 122 ? -13.263 -10.126 9.032 1.00 94.38 122 PRO A N 1
ATOM 918 C CA . PRO A 1 122 ? -14.126 -9.752 10.147 1.00 94.38 122 PRO A CA 1
ATOM 919 C C . PRO A 1 122 ? -14.422 -10.955 11.058 1.00 94.38 122 PRO A C 1
ATOM 921 O O . PRO A 1 122 ? -14.649 -12.064 10.575 1.00 94.38 122 PRO A O 1
ATOM 924 N N . GLY A 1 123 ? -14.412 -10.744 12.377 1.00 95.19 123 GLY A N 1
ATOM 925 C CA . GLY A 1 123 ? -14.707 -11.793 13.366 1.00 95.19 123 GLY A CA 1
ATOM 926 C C . GLY A 1 123 ? -13.619 -12.864 13.528 1.00 95.19 123 GLY A C 1
ATOM 927 O O . GLY A 1 123 ? -13.805 -13.829 14.268 1.00 95.19 123 GLY A O 1
ATOM 928 N N . VAL A 1 124 ? -12.476 -12.714 12.856 1.00 96.94 124 VAL A N 1
ATOM 929 C CA . VAL A 1 124 ? -11.296 -13.557 13.069 1.00 96.94 124 VAL A CA 1
ATOM 930 C C . VAL A 1 124 ? -10.337 -12.827 14.018 1.00 96.94 124 VAL A C 1
ATOM 932 O O . VAL A 1 124 ? -10.065 -11.647 13.789 1.00 96.94 124 VAL A O 1
ATOM 935 N N . PRO A 1 125 ? -9.819 -13.480 15.078 1.00 97.94 125 PRO A N 1
ATOM 936 C CA . PRO A 1 125 ? -8.841 -12.870 15.976 1.00 97.94 125 PRO A CA 1
ATOM 937 C C . PRO A 1 125 ? -7.607 -12.354 15.229 1.00 97.94 125 PRO A C 1
ATOM 939 O O . PRO A 1 125 ? -7.018 -13.080 14.428 1.00 97.94 125 PRO A O 1
ATOM 942 N N . VAL A 1 126 ? -7.207 -11.114 15.510 1.00 97.88 126 VAL A N 1
ATOM 943 C CA . VAL A 1 126 ? -6.021 -10.492 14.914 1.00 97.88 126 VAL A CA 1
ATOM 944 C C . VAL A 1 126 ? -4.735 -11.006 15.556 1.00 97.88 126 VAL A C 1
ATOM 946 O O . VAL A 1 126 ? -4.638 -11.168 16.782 1.00 97.88 126 VAL A O 1
ATOM 949 N N . THR A 1 127 ? -3.711 -11.168 14.724 1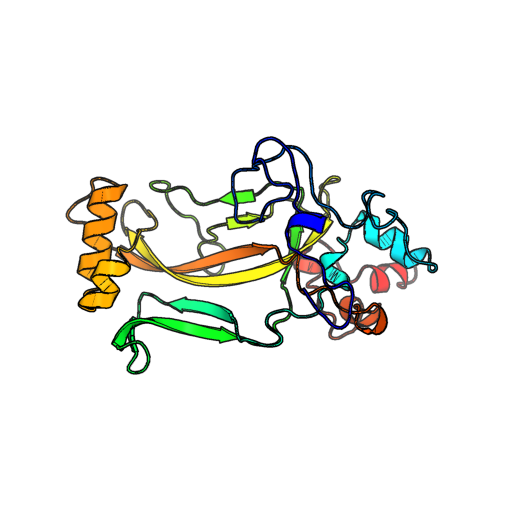.00 96.06 127 THR A N 1
ATOM 950 C CA . THR A 1 127 ? -2.316 -11.365 15.133 1.00 96.06 127 THR A CA 1
ATOM 951 C C . THR A 1 127 ? -1.515 -10.084 14.916 1.00 96.06 127 THR A C 1
ATOM 953 O O . THR A 1 127 ? -1.897 -9.235 14.109 1.00 96.06 127 THR A O 1
ATOM 956 N N . THR A 1 128 ? -0.403 -9.943 15.631 1.00 96.56 128 THR A N 1
ATOM 957 C CA . THR A 1 128 ? 0.539 -8.828 15.476 1.00 96.56 128 THR A CA 1
ATOM 958 C C . THR A 1 128 ? 1.904 -9.341 15.041 1.00 96.56 128 THR A C 1
ATOM 960 O O . THR A 1 128 ? 2.230 -10.496 15.320 1.00 96.56 128 THR A O 1
ATOM 963 N N . ASP A 1 129 ? 2.681 -8.492 14.374 1.00 93.56 129 ASP A N 1
ATOM 964 C CA . ASP A 1 129 ? 4.123 -8.701 14.211 1.00 93.56 129 ASP A CA 1
ATOM 965 C C . ASP A 1 129 ? 4.886 -8.439 15.527 1.00 93.56 129 ASP A C 1
ATOM 967 O O . ASP A 1 129 ? 4.276 -8.184 16.577 1.00 93.56 129 ASP A O 1
ATOM 971 N N . ASP A 1 130 ? 6.215 -8.550 15.475 1.00 92.62 130 ASP A N 1
ATOM 972 C CA . ASP A 1 130 ? 7.107 -8.381 16.628 1.00 92.62 130 ASP A CA 1
ATOM 973 C C . ASP A 1 130 ? 7.078 -6.940 17.176 1.00 92.62 130 ASP A C 1
ATOM 975 O O . ASP A 1 130 ? 7.343 -6.710 18.359 1.00 92.62 130 ASP A O 1
ATOM 979 N N . GLU A 1 131 ? 6.666 -5.971 16.353 1.00 93.69 131 GLU A N 1
ATOM 980 C CA . GLU A 1 131 ? 6.446 -4.573 16.728 1.00 93.69 131 GLU A CA 1
ATOM 981 C C . GLU A 1 131 ? 5.046 -4.315 17.317 1.00 93.69 131 GLU A C 1
ATOM 983 O O . GLU A 1 131 ? 4.737 -3.192 17.725 1.00 93.69 131 GLU A O 1
ATOM 988 N N . GLY A 1 132 ? 4.182 -5.333 17.381 1.00 96.25 132 GLY A N 1
ATOM 989 C CA . GLY A 1 132 ? 2.819 -5.206 17.896 1.00 96.25 132 GLY A CA 1
ATOM 990 C C . GLY A 1 132 ? 1.817 -4.618 16.894 1.00 96.25 132 GLY A C 1
ATOM 991 O O . GLY A 1 132 ? 0.715 -4.237 17.297 1.00 96.25 132 GLY A O 1
ATOM 992 N N . VAL A 1 133 ? 2.158 -4.551 15.604 1.00 98.00 133 VAL A N 1
ATOM 993 C CA . VAL A 1 133 ? 1.311 -4.014 14.530 1.00 98.00 133 VAL A CA 1
ATOM 994 C C . VAL A 1 133 ? 0.468 -5.116 13.899 1.00 98.00 133 VAL A C 1
ATOM 996 O O . VAL A 1 133 ? 0.948 -6.189 13.533 1.00 98.00 133 VAL A O 1
ATOM 999 N N . ILE A 1 134 ? -0.823 -4.843 13.721 1.00 98.06 134 ILE A N 1
ATOM 1000 C CA . ILE A 1 134 ? -1.737 -5.737 13.009 1.00 98.06 134 ILE A CA 1
ATOM 1001 C C . ILE A 1 134 ? -1.598 -5.479 11.514 1.00 98.06 134 ILE A C 1
ATOM 1003 O O . ILE A 1 134 ? -1.971 -4.422 11.000 1.00 98.06 134 ILE A O 1
ATOM 1007 N N . THR A 1 135 ? -1.113 -6.469 10.779 1.00 95.12 135 THR A N 1
ATOM 1008 C CA . THR A 1 135 ? -1.146 -6.398 9.320 1.00 95.12 135 THR A CA 1
ATOM 1009 C C . THR A 1 135 ? -2.529 -6.820 8.847 1.00 95.12 135 THR A C 1
ATOM 1011 O O . THR A 1 135 ? -2.959 -7.920 9.154 1.00 95.12 135 THR A O 1
ATOM 1014 N N . MET A 1 136 ? -3.250 -5.951 8.139 1.00 95.19 136 MET A N 1
ATOM 1015 C CA . MET A 1 136 ? -4.616 -6.218 7.671 1.00 95.19 136 MET A CA 1
ATOM 1016 C C . MET A 1 136 ? -4.659 -6.835 6.279 1.00 95.19 136 MET A C 1
ATOM 1018 O O . MET A 1 136 ? -5.567 -7.597 5.977 1.00 95.19 136 MET A O 1
ATOM 1022 N N . VAL A 1 137 ? -3.718 -6.463 5.417 1.00 94.75 137 VAL A N 1
ATOM 1023 C CA . VAL A 1 137 ? -3.610 -6.929 4.031 1.00 94.75 137 VAL A CA 1
ATOM 1024 C C . VAL A 1 137 ? -2.129 -6.993 3.711 1.00 94.75 137 VAL A C 1
ATOM 1026 O O . VAL A 1 137 ? -1.444 -5.977 3.858 1.00 94.75 137 VAL A O 1
ATOM 1029 N N . VAL A 1 138 ? -1.644 -8.152 3.270 1.00 94.00 138 VAL A N 1
ATOM 1030 C CA . VAL A 1 138 ? -0.225 -8.370 2.967 1.00 94.00 138 VAL A CA 1
ATOM 1031 C C . VAL A 1 138 ? -0.044 -9.170 1.675 1.00 94.00 138 VAL A C 1
ATOM 1033 O O . VAL A 1 138 ? -0.670 -10.229 1.526 1.00 94.00 138 VAL A O 1
ATOM 1036 N N . PRO A 1 139 ? 0.786 -8.688 0.725 1.00 95.50 139 PRO A N 1
ATOM 1037 C CA . PRO A 1 139 ? 1.157 -9.472 -0.443 1.00 95.50 139 PRO A CA 1
ATOM 1038 C C . PRO A 1 139 ? 1.875 -10.745 0.006 1.00 95.50 139 PRO A C 1
ATOM 1040 O O . PRO A 1 139 ? 2.640 -10.740 0.965 1.00 95.50 139 PRO A O 1
ATOM 1043 N N . GLN A 1 140 ? 1.584 -11.854 -0.658 1.00 95.25 140 GLN A N 1
ATOM 1044 C CA . GLN A 1 140 ? 2.212 -13.137 -0.368 1.00 95.25 140 GLN A CA 1
ATOM 1045 C C . GLN A 1 140 ? 3.334 -13.425 -1.353 1.00 95.25 140 GLN A C 1
ATOM 1047 O O . GLN A 1 140 ? 3.278 -13.008 -2.509 1.00 95.25 140 GLN A O 1
ATOM 1052 N N . GLY A 1 141 ? 4.301 -14.211 -0.906 1.00 96.31 141 GLY A N 1
ATOM 1053 C CA . GLY A 1 141 ? 5.473 -14.593 -1.675 1.00 96.31 141 GLY A CA 1
ATOM 1054 C C . GLY A 1 141 ? 6.739 -14.281 -0.895 1.00 96.31 141 GLY A C 1
ATOM 1055 O O . GLY A 1 141 ? 6.740 -13.488 0.043 1.00 96.31 141 GLY A O 1
ATOM 1056 N N . ASP A 1 142 ? 7.823 -14.919 -1.300 1.00 97.44 142 ASP A N 1
ATOM 1057 C CA . ASP A 1 142 ? 9.145 -14.699 -0.739 1.00 97.44 142 ASP A CA 1
ATOM 1058 C C . ASP A 1 142 ? 10.207 -14.900 -1.828 1.00 97.44 142 ASP A C 1
ATOM 1060 O O . ASP A 1 142 ? 9.903 -15.182 -2.990 1.00 97.44 142 ASP A O 1
ATOM 1064 N N . ARG A 1 143 ? 11.481 -14.759 -1.463 1.00 96.56 143 ARG A N 1
ATOM 1065 C CA . ARG A 1 143 ? 12.604 -14.912 -2.393 1.00 96.56 143 ARG A CA 1
ATOM 1066 C C . ARG A 1 143 ? 12.676 -16.295 -3.049 1.00 96.56 143 ARG A C 1
ATOM 1068 O O . ARG A 1 143 ? 13.162 -16.411 -4.178 1.00 96.56 143 ARG A O 1
ATOM 1075 N N . ASN A 1 144 ? 12.252 -17.345 -2.359 1.00 96.69 144 ASN A N 1
ATOM 1076 C CA . ASN A 1 144 ? 12.303 -18.723 -2.843 1.00 96.69 144 ASN A CA 1
ATOM 1077 C C . ASN A 1 144 ? 11.056 -19.110 -3.646 1.00 96.69 144 ASN A C 1
ATOM 1079 O O . ASN A 1 144 ? 11.099 -20.094 -4.385 1.00 96.69 144 ASN A O 1
ATOM 1083 N N . ASP A 1 145 ? 9.985 -18.326 -3.556 1.00 97.56 145 ASP A N 1
ATOM 1084 C CA . ASP A 1 145 ? 8.817 -18.455 -4.415 1.00 97.56 145 ASP A CA 1
ATOM 1085 C C . ASP A 1 145 ? 9.183 -18.086 -5.868 1.00 97.56 145 ASP A C 1
ATOM 1087 O O . ASP A 1 145 ? 9.677 -16.993 -6.167 1.00 97.56 145 ASP A O 1
ATOM 1091 N N . ALA A 1 146 ? 8.993 -19.044 -6.778 1.00 95.69 146 ALA A N 1
ATOM 1092 C CA . ALA A 1 146 ? 9.315 -18.901 -8.195 1.00 95.69 146 ALA A CA 1
ATOM 1093 C C . ALA A 1 146 ? 8.313 -18.012 -8.947 1.00 95.69 146 ALA A C 1
ATOM 1095 O O . ALA A 1 146 ? 8.671 -17.442 -9.980 1.00 95.69 146 ALA A O 1
ATOM 1096 N N . ASP A 1 147 ? 7.093 -17.877 -8.424 1.00 93.75 147 ASP A N 1
ATOM 1097 C CA . ASP A 1 147 ? 6.043 -17.035 -8.993 1.00 93.75 147 ASP A CA 1
ATOM 1098 C C . ASP A 1 147 ? 6.099 -15.602 -8.436 1.00 93.75 147 ASP A C 1
ATOM 1100 O O . ASP A 1 147 ? 5.491 -14.686 -9.001 1.00 93.75 147 ASP A O 1
ATOM 1104 N N . ALA A 1 148 ? 6.856 -15.384 -7.355 1.00 96.75 148 ALA A N 1
ATOM 1105 C CA . ALA A 1 148 ? 7.015 -14.080 -6.733 1.00 96.75 148 ALA A CA 1
ATOM 1106 C C . ALA A 1 148 ? 8.018 -13.178 -7.466 1.00 96.75 148 ALA A C 1
ATOM 1108 O O . ALA A 1 148 ? 9.134 -13.573 -7.833 1.00 96.75 148 ALA A O 1
ATOM 1109 N N . LYS A 1 149 ? 7.632 -11.905 -7.587 1.00 97.00 149 LYS A N 1
ATOM 1110 C CA . LYS A 1 149 ? 8.527 -10.793 -7.928 1.00 97.00 149 LYS A CA 1
ATOM 1111 C C . LYS A 1 149 ? 8.469 -9.718 -6.851 1.00 97.00 149 LYS A C 1
ATOM 1113 O O . LYS A 1 149 ? 7.516 -9.665 -6.080 1.00 97.00 149 LYS A O 1
ATOM 1118 N N . LEU A 1 150 ? 9.468 -8.848 -6.825 1.00 97.94 150 LEU A N 1
ATOM 1119 C CA . LEU A 1 150 ? 9.437 -7.615 -6.048 1.00 97.94 150 LEU A CA 1
ATOM 1120 C C . LEU A 1 150 ? 8.504 -6.605 -6.722 1.00 97.94 150 LEU A C 1
ATOM 1122 O O . LEU A 1 150 ? 8.655 -6.340 -7.913 1.00 97.94 150 LEU A O 1
ATOM 1126 N N . TYR A 1 151 ? 7.568 -6.045 -5.964 1.00 97.62 151 TYR A N 1
ATOM 1127 C CA . TYR A 1 151 ? 6.605 -5.032 -6.407 1.00 97.62 151 TYR A CA 1
ATOM 1128 C C . TYR A 1 151 ? 6.696 -3.774 -5.540 1.00 97.62 151 TYR A C 1
ATOM 1130 O O . TYR A 1 151 ? 7.211 -3.821 -4.426 1.00 97.62 151 TYR A O 1
ATOM 1138 N N . ALA A 1 152 ? 6.178 -2.660 -6.062 1.00 97.56 152 ALA A N 1
ATOM 1139 C CA . ALA A 1 152 ? 6.093 -1.388 -5.350 1.00 97.56 152 ALA A CA 1
ATOM 1140 C C . ALA A 1 152 ? 4.741 -1.245 -4.637 1.00 97.56 152 ALA A C 1
ATOM 1142 O O . ALA A 1 152 ? 3.682 -1.443 -5.243 1.00 97.56 152 ALA A O 1
ATOM 1143 N N . PHE A 1 153 ? 4.772 -0.855 -3.364 1.00 97.94 153 PHE A N 1
ATOM 1144 C CA . PHE A 1 153 ? 3.588 -0.707 -2.526 1.00 97.94 153 PHE A CA 1
ATOM 1145 C C . PHE A 1 153 ? 3.576 0.618 -1.776 1.00 97.94 153 PHE A C 1
ATOM 1147 O O . PHE A 1 153 ? 4.586 1.095 -1.267 1.00 97.94 153 PHE A O 1
ATOM 1154 N N . LYS A 1 154 ? 2.378 1.165 -1.606 1.00 97.88 154 LYS A N 1
ATOM 1155 C CA . LYS A 1 154 ? 2.080 2.080 -0.515 1.00 97.88 154 LYS A CA 1
ATOM 1156 C C . LYS A 1 154 ? 1.688 1.245 0.694 1.00 97.88 154 LYS A C 1
ATOM 1158 O O . LYS A 1 154 ? 0.714 0.496 0.628 1.00 97.88 154 LYS A O 1
ATOM 1163 N N . VAL A 1 155 ? 2.378 1.429 1.812 1.00 97.56 155 VAL A N 1
ATOM 1164 C CA . VAL A 1 155 ? 1.929 0.886 3.097 1.00 97.56 155 VAL A CA 1
ATOM 1165 C C . VAL A 1 155 ? 1.183 1.966 3.856 1.00 97.56 155 VAL A C 1
ATOM 1167 O O . VAL A 1 155 ? 1.759 2.934 4.353 1.00 97.56 155 VAL A O 1
ATOM 1170 N N . HIS A 1 156 ? -0.134 1.797 3.915 1.00 98.06 156 HIS A N 1
ATOM 1171 C CA . HIS A 1 156 ? -1.015 2.659 4.689 1.00 98.06 156 HIS A CA 1
ATOM 1172 C C . HIS A 1 156 ? -1.079 2.147 6.123 1.00 98.06 156 HIS A C 1
ATOM 1174 O O . HIS A 1 156 ? -1.315 0.958 6.347 1.00 98.06 156 HIS A O 1
ATOM 1180 N N . ARG A 1 157 ? -0.850 3.040 7.085 1.00 98.50 157 ARG A N 1
ATOM 1181 C CA . ARG A 1 157 ? -0.857 2.729 8.516 1.00 98.50 157 ARG A CA 1
ATOM 1182 C C . ARG A 1 157 ? -2.058 3.381 9.196 1.00 98.50 157 ARG A C 1
ATOM 1184 O O . ARG A 1 157 ? -2.709 4.267 8.643 1.00 98.50 157 ARG A O 1
ATOM 1191 N N . GLY A 1 158 ? -2.360 2.965 10.414 1.00 97.88 158 GLY A N 1
ATOM 1192 C CA . GLY A 1 158 ? -3.414 3.600 11.192 1.00 97.88 158 GLY A CA 1
ATOM 1193 C C . GLY A 1 158 ? -3.528 3.068 12.605 1.00 97.88 158 GLY A C 1
ATOM 1194 O O . GLY A 1 158 ? -2.768 2.192 13.003 1.00 97.88 158 GLY A O 1
ATOM 1195 N N . MET A 1 159 ? -4.512 3.586 13.331 1.00 98.44 159 MET A N 1
ATOM 1196 C CA . MET A 1 159 ? -4.937 3.065 14.629 1.00 98.44 159 MET A CA 1
ATOM 1197 C C . MET A 1 159 ? -6.401 2.671 14.519 1.00 98.44 159 MET A C 1
ATOM 1199 O O . MET A 1 159 ? -7.229 3.493 14.124 1.00 98.44 159 MET A O 1
ATOM 1203 N N . MET A 1 160 ? -6.711 1.422 14.848 1.00 98.44 160 MET A N 1
ATOM 1204 C CA . MET A 1 160 ? -8.063 0.870 14.762 1.00 98.44 160 MET A CA 1
ATOM 1205 C C . MET A 1 160 ? -8.468 0.230 16.092 1.00 98.44 160 MET A C 1
ATOM 1207 O O . MET A 1 160 ? -7.596 -0.241 16.827 1.00 98.44 160 MET A O 1
ATOM 1211 N N . PRO A 1 161 ? -9.770 0.191 16.416 1.00 98.44 161 PRO A N 1
ATOM 1212 C CA . PRO A 1 161 ? -10.239 -0.411 17.648 1.00 98.44 161 PRO A CA 1
ATOM 1213 C C . PRO A 1 161 ? -10.256 -1.940 17.517 1.00 98.44 161 PRO A C 1
ATOM 1215 O O . PRO A 1 161 ? -10.646 -2.485 16.483 1.00 98.44 161 PRO A O 1
ATOM 1218 N N . VAL A 1 162 ? -9.826 -2.644 18.562 1.00 98.62 162 VAL A N 1
ATOM 1219 C CA . VAL A 1 162 ? -9.763 -4.111 18.623 1.00 98.62 162 VAL A CA 1
ATOM 1220 C C . VAL A 1 162 ? -10.339 -4.581 19.949 1.00 98.62 162 VAL A C 1
ATOM 1222 O O . VAL A 1 162 ? -9.902 -4.121 21.001 1.00 98.62 162 VAL A O 1
ATOM 1225 N N . THR A 1 163 ? -11.298 -5.509 19.933 1.00 98.62 163 THR A N 1
ATOM 1226 C CA . THR A 1 163 ? -11.887 -6.027 21.182 1.00 98.62 163 THR A CA 1
ATOM 1227 C C . THR A 1 163 ? -10.820 -6.666 22.071 1.00 98.62 163 THR A C 1
ATOM 1229 O O . THR A 1 163 ? -10.017 -7.457 21.572 1.00 98.62 163 THR A O 1
ATOM 1232 N N . THR A 1 164 ? -10.862 -6.433 23.379 1.00 97.94 164 THR A N 1
ATOM 1233 C CA . THR A 1 164 ? -9.845 -6.960 24.308 1.00 97.94 164 THR A CA 1
ATOM 1234 C C . THR A 1 164 ? -9.932 -8.476 24.515 1.00 97.94 164 THR A C 1
ATOM 1236 O O . THR A 1 164 ? -8.905 -9.133 24.663 1.00 97.94 164 THR A O 1
ATOM 1239 N N . GLU A 1 165 ? -11.140 -9.047 24.481 1.00 96.19 165 GLU A N 1
ATOM 1240 C CA . GLU A 1 165 ? -11.372 -10.480 24.712 1.00 96.19 165 GLU A CA 1
ATOM 1241 C C . GLU A 1 165 ? -11.179 -11.314 23.436 1.00 96.19 165 GLU A C 1
ATOM 1243 O O . GLU A 1 165 ? -10.278 -12.146 23.355 1.00 96.19 165 GLU A O 1
ATOM 1248 N N . ASN A 1 166 ? -11.987 -11.057 22.404 1.00 96.44 166 ASN A N 1
ATOM 1249 C CA . ASN A 1 166 ? -11.999 -11.866 21.178 1.00 96.44 166 ASN A CA 1
ATOM 1250 C C . ASN A 1 166 ? -10.919 -11.469 20.162 1.00 96.44 166 ASN A C 1
ATOM 1252 O O . ASN A 1 166 ? -10.736 -12.148 19.150 1.00 96.44 166 ASN A O 1
ATOM 1256 N N . ARG A 1 167 ? -10.206 -10.363 20.413 1.00 97.69 167 ARG A N 1
ATOM 1257 C CA . ARG A 1 167 ? -9.221 -9.766 19.498 1.00 97.69 167 ARG A CA 1
ATOM 1258 C C . ARG A 1 167 ? -9.757 -9.510 18.085 1.00 97.69 167 ARG A C 1
ATOM 1260 O O . ARG A 1 167 ? -9.032 -9.671 17.110 1.00 97.69 167 ARG A O 1
ATOM 1267 N N . TRP A 1 168 ? -11.018 -9.123 17.940 1.00 98.31 168 TRP A N 1
ATOM 1268 C CA . TRP A 1 168 ? -11.593 -8.764 16.645 1.00 98.31 168 TRP A CA 1
ATOM 1269 C C . TRP A 1 168 ? -11.313 -7.308 16.311 1.00 98.31 168 TRP A C 1
ATOM 1271 O O . TRP A 1 168 ? -11.558 -6.429 17.135 1.00 98.31 168 TRP A O 1
ATOM 1281 N N . LEU A 1 169 ? -10.842 -7.060 15.088 1.00 98.00 169 LEU A N 1
ATOM 1282 C CA . LEU A 1 169 ? -10.765 -5.712 14.535 1.00 98.00 169 LEU A CA 1
ATOM 1283 C C . LEU A 1 169 ? -12.181 -5.155 14.357 1.00 98.00 169 LEU A C 1
ATOM 1285 O O . LEU A 1 169 ? -13.031 -5.804 13.740 1.00 98.00 169 LEU A O 1
ATOM 1289 N N . LEU A 1 170 ? -12.439 -3.966 14.886 1.00 98.19 170 LEU A N 1
ATOM 1290 C CA . LEU A 1 170 ? -13.769 -3.377 14.912 1.00 98.19 170 LEU A CA 1
ATOM 1291 C C . LEU A 1 170 ? -13.989 -2.400 13.746 1.00 98.19 170 LEU A C 1
ATOM 1293 O O . LEU A 1 170 ? -13.103 -1.597 13.438 1.00 98.19 170 LEU A O 1
ATOM 1297 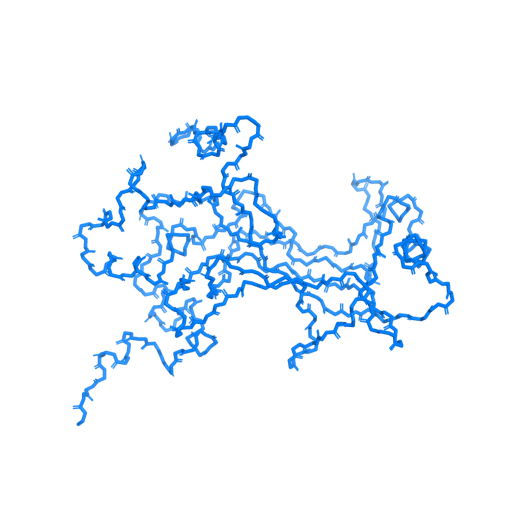N N . PRO A 1 171 ? -15.159 -2.452 13.083 1.00 97.38 171 PRO A N 1
ATOM 1298 C CA . PRO A 1 171 ? -15.554 -1.447 12.105 1.00 97.38 171 PRO A CA 1
ATOM 1299 C C . PRO A 1 171 ? -15.925 -0.125 12.795 1.00 97.38 171 PRO A C 1
ATOM 1301 O O . PRO A 1 171 ? -16.195 -0.081 13.994 1.00 97.38 171 PRO A O 1
ATOM 1304 N N . ILE A 1 172 ? -15.974 0.954 12.013 1.00 97.38 172 ILE A N 1
ATOM 1305 C CA . ILE A 1 172 ? -16.371 2.290 12.474 1.00 97.38 172 ILE A CA 1
ATOM 1306 C C . ILE A 1 172 ? -17.450 2.811 11.525 1.00 97.38 172 ILE A C 1
ATOM 1308 O O . ILE A 1 172 ? -17.224 2.844 10.311 1.00 97.38 172 ILE A O 1
ATOM 1312 N N . ASN A 1 173 ? -18.602 3.235 12.054 1.00 96.25 173 ASN A N 1
ATOM 1313 C CA . ASN A 1 173 ? -19.602 3.951 11.263 1.00 96.25 173 ASN A CA 1
ATOM 1314 C C . ASN A 1 173 ? -19.119 5.386 11.001 1.00 96.25 173 ASN A C 1
ATOM 1316 O O . ASN A 1 173 ? -19.318 6.294 11.805 1.00 96.25 173 ASN A O 1
ATOM 1320 N N . VAL A 1 174 ? -18.425 5.581 9.880 1.00 94.69 174 VAL A N 1
ATOM 1321 C CA . VAL A 1 174 ? -17.763 6.859 9.583 1.00 94.69 174 VAL A CA 1
ATOM 1322 C C . VAL A 1 174 ? -18.740 8.004 9.325 1.00 94.69 174 VAL A C 1
ATOM 1324 O O . VAL A 1 174 ? -18.392 9.140 9.621 1.00 94.69 174 VAL A O 1
ATOM 1327 N N . GLU A 1 175 ? -19.938 7.734 8.800 1.00 92.12 175 GLU A N 1
ATOM 1328 C CA . GLU A 1 175 ? -20.910 8.796 8.503 1.00 92.12 175 GLU A CA 1
ATOM 1329 C C . GLU A 1 175 ? -21.503 9.371 9.793 1.00 92.12 175 GLU A C 1
ATOM 1331 O O . GLU A 1 175 ? -21.523 10.590 9.956 1.00 92.12 175 GLU A O 1
ATOM 1336 N N . GLU A 1 176 ? -21.895 8.497 10.728 1.00 90.31 176 GLU A N 1
ATOM 1337 C CA . GLU A 1 176 ? -22.358 8.885 12.069 1.00 90.31 176 GLU A CA 1
ATOM 1338 C C . GLU A 1 176 ? -21.270 9.700 12.780 1.00 90.31 176 GLU A C 1
ATOM 1340 O O . GLU A 1 176 ? -21.488 10.846 13.173 1.00 90.31 176 GLU A O 1
ATOM 1345 N N . PHE A 1 177 ? -20.046 9.157 12.816 1.00 95.38 177 PHE A N 1
ATOM 1346 C CA . PHE A 1 177 ? -18.914 9.818 13.456 1.00 95.38 177 PHE A CA 1
ATOM 1347 C C . PHE A 1 177 ? -18.610 11.195 12.849 1.00 95.38 177 PHE A C 1
ATOM 1349 O O . PHE A 1 177 ? -18.298 12.131 13.582 1.00 95.38 177 PHE A O 1
ATOM 1356 N N . PHE A 1 178 ? -18.681 11.352 11.524 1.00 94.06 178 PHE A N 1
ATOM 1357 C CA . PHE A 1 178 ? -18.417 12.641 10.882 1.00 94.06 178 PHE A CA 1
ATOM 1358 C C . PHE A 1 178 ? -19.427 13.721 11.278 1.00 94.06 178 PHE A C 1
ATOM 1360 O O . PHE A 1 178 ? -19.064 14.902 11.276 1.00 94.06 178 PHE A O 1
ATOM 1367 N N . ALA A 1 179 ? -20.662 13.328 11.598 1.00 90.81 179 ALA A N 1
ATOM 1368 C CA . ALA A 1 179 ? -21.735 14.238 11.966 1.00 90.81 179 ALA A CA 1
ATOM 1369 C C . ALA A 1 179 ? -21.653 14.704 13.427 1.00 90.81 179 ALA A C 1
ATOM 1371 O O . ALA A 1 179 ? -21.849 15.891 13.682 1.00 90.81 179 ALA A O 1
ATOM 1372 N N . ASP A 1 180 ? -21.369 13.805 14.375 1.00 91.81 180 ASP A N 1
ATOM 1373 C CA . ASP A 1 180 ? -21.488 14.098 15.813 1.00 91.81 180 ASP A CA 1
ATOM 1374 C C . ASP A 1 180 ? -20.172 14.013 16.613 1.00 91.81 180 ASP A C 1
ATOM 1376 O O . ASP A 1 180 ? -20.110 14.466 17.758 1.00 91.81 180 ASP A O 1
ATOM 1380 N N . GLY A 1 181 ? -19.115 13.450 16.021 1.00 94.56 181 GLY A N 1
ATOM 1381 C CA . GLY A 1 181 ? -17.809 13.263 16.651 1.00 94.56 181 GLY A CA 1
ATOM 1382 C C . GLY A 1 181 ? -17.750 12.160 17.710 1.00 94.56 181 GLY A C 1
ATOM 1383 O O . GLY A 1 181 ? -16.702 11.979 18.339 1.00 94.56 181 GLY A O 1
ATOM 1384 N N . ASN A 1 182 ? -18.828 11.403 17.921 1.00 96.19 182 ASN A N 1
ATOM 1385 C CA . ASN A 1 182 ? -18.908 10.343 18.918 1.00 96.19 182 ASN A CA 1
ATOM 1386 C C . ASN A 1 182 ? -18.280 9.041 18.397 1.00 96.19 182 ASN A C 1
ATOM 1388 O O . ASN A 1 182 ? -18.960 8.119 17.943 1.00 96.19 182 ASN A O 1
ATOM 1392 N N . ILE A 1 183 ? -16.952 8.951 18.493 1.00 97.25 183 ILE A N 1
ATOM 1393 C CA . ILE A 1 183 ? -16.203 7.792 17.990 1.00 97.25 183 ILE A CA 1
ATOM 1394 C C . ILE A 1 183 ? -16.597 6.472 18.672 1.00 97.25 183 ILE A C 1
ATOM 1396 O O . ILE A 1 183 ? -16.697 5.450 17.999 1.00 97.25 183 ILE A O 1
ATOM 1400 N N . ASP A 1 184 ? -16.873 6.478 19.982 1.00 97.00 184 ASP A N 1
ATOM 1401 C CA . ASP A 1 184 ? -17.270 5.261 20.703 1.00 97.00 184 ASP A CA 1
ATOM 1402 C C . ASP A 1 184 ? -18.651 4.773 20.249 1.00 97.00 184 ASP A C 1
ATOM 1404 O O . ASP A 1 184 ? -18.827 3.585 19.981 1.00 97.00 184 ASP A O 1
ATOM 1408 N N . GLY A 1 185 ? -19.605 5.696 20.077 1.00 96.81 185 GLY A N 1
ATOM 1409 C CA . GLY A 1 185 ? -20.917 5.392 19.505 1.00 96.81 185 GLY A CA 1
ATOM 1410 C C . GLY A 1 185 ? -20.804 4.755 18.121 1.00 96.81 185 GLY A C 1
ATOM 1411 O O . GLY A 1 185 ? -21.348 3.674 17.898 1.00 96.81 185 GLY A O 1
ATOM 1412 N N . ALA A 1 186 ? -20.010 5.360 17.234 1.00 97.38 186 ALA A N 1
ATOM 1413 C CA . ALA A 1 186 ? -19.794 4.868 15.875 1.00 97.38 186 ALA A CA 1
ATOM 1414 C C . ALA A 1 186 ? -19.129 3.480 15.816 1.00 97.38 186 ALA A C 1
ATOM 1416 O O . ALA A 1 186 ? -19.453 2.672 14.941 1.00 97.38 186 ALA A O 1
ATOM 1417 N N . VAL A 1 187 ? -18.201 3.186 16.733 1.00 98.00 187 VAL A N 1
ATOM 1418 C CA . VAL A 1 187 ? -17.587 1.854 16.874 1.00 98.00 187 VAL A CA 1
ATOM 1419 C C . VAL A 1 187 ? -18.619 0.841 17.363 1.00 98.00 187 VAL A C 1
ATOM 1421 O O . VAL A 1 187 ? -18.731 -0.247 16.794 1.00 98.00 187 VAL A O 1
ATOM 1424 N N . ARG A 1 188 ? -19.385 1.173 18.409 1.00 97.69 188 ARG A N 1
ATOM 1425 C CA . ARG A 1 188 ? -20.375 0.263 19.006 1.00 97.69 188 ARG A CA 1
ATOM 1426 C C . ARG A 1 188 ? -21.503 -0.073 18.045 1.00 97.69 188 ARG A C 1
ATOM 1428 O O . ARG A 1 188 ? -21.822 -1.248 17.894 1.00 97.69 188 ARG A O 1
ATOM 1435 N N . GLU A 1 189 ? -22.051 0.926 17.365 1.00 97.00 189 GLU A N 1
ATOM 1436 C CA . GLU A 1 189 ? -23.109 0.731 16.377 1.00 97.00 189 GLU A CA 1
ATOM 1437 C C . GLU A 1 189 ? -22.633 -0.181 15.239 1.00 97.00 189 GLU A C 1
ATOM 1439 O O . GLU A 1 189 ? -23.254 -1.208 14.958 1.00 97.00 189 GLU A O 1
ATOM 1444 N N . ALA A 1 190 ? -21.485 0.133 14.629 1.00 97.56 190 ALA A N 1
ATOM 1445 C CA . ALA A 1 190 ? -20.947 -0.674 13.540 1.00 97.56 190 ALA A CA 1
ATOM 1446 C C . ALA A 1 190 ? -20.614 -2.105 13.992 1.00 97.56 190 ALA A C 1
ATOM 1448 O O . ALA A 1 190 ? -20.845 -3.062 13.253 1.00 97.56 190 ALA A O 1
ATOM 1449 N N . SER A 1 191 ? -20.104 -2.271 15.213 1.00 98.00 191 SER A N 1
ATOM 1450 C CA . SER A 1 191 ? -19.794 -3.587 15.780 1.00 98.00 191 SER A CA 1
ATOM 1451 C C . SER A 1 191 ? -21.053 -4.416 16.033 1.00 98.00 191 SER A C 1
ATOM 1453 O O . SER A 1 191 ? -21.058 -5.610 15.738 1.00 98.00 191 SER A O 1
ATOM 1455 N N . HIS A 1 192 ? -22.136 -3.796 16.506 1.00 97.38 192 HIS A N 1
ATOM 1456 C CA . HIS A 1 192 ? -23.431 -4.461 16.631 1.00 97.38 192 HIS A CA 1
ATOM 1457 C C . HIS A 1 192 ? -23.951 -4.916 15.259 1.00 97.38 192 HIS A C 1
ATOM 1459 O O . HIS A 1 192 ? -24.333 -6.072 15.097 1.00 97.38 192 HIS A O 1
ATOM 1465 N N . VAL A 1 193 ? -23.891 -4.051 14.242 1.00 96.88 193 VAL A N 1
ATOM 1466 C CA . VAL A 1 193 ? -24.369 -4.374 12.886 1.00 96.88 193 VAL A CA 1
ATOM 1467 C C . VAL A 1 193 ? -23.561 -5.502 12.236 1.00 96.88 193 VAL A C 1
ATOM 1469 O O . VAL A 1 193 ? -24.139 -6.389 11.608 1.00 96.88 193 VAL A O 1
ATOM 1472 N N . VAL A 1 194 ? -22.231 -5.477 12.356 1.00 96.56 194 VAL A N 1
ATOM 1473 C CA . VAL A 1 194 ? -21.350 -6.420 11.645 1.00 96.56 194 VAL A CA 1
ATOM 1474 C C . VAL A 1 194 ? -21.162 -7.730 12.409 1.00 96.56 194 VAL A C 1
ATOM 1476 O O . VAL A 1 194 ? -21.088 -8.790 11.788 1.00 96.56 194 VAL A O 1
ATOM 1479 N N . TYR A 1 195 ? -21.083 -7.678 13.740 1.00 96.81 195 TYR A N 1
ATOM 1480 C CA . TYR A 1 195 ? -20.751 -8.838 14.574 1.00 96.81 195 TYR A CA 1
ATOM 1481 C C . TYR A 1 195 ? -21.884 -9.304 15.487 1.00 96.81 195 TYR A C 1
ATOM 1483 O O . TYR A 1 195 ? -21.776 -10.386 16.062 1.00 96.81 195 TYR A O 1
ATOM 1491 N N . GLY A 1 196 ? -22.954 -8.523 15.650 1.00 96.69 196 GLY A N 1
ATOM 1492 C CA . GLY A 1 196 ? -24.024 -8.831 16.602 1.00 96.69 196 GLY A CA 1
ATOM 1493 C C . GLY A 1 196 ? -23.570 -8.786 18.062 1.00 96.69 196 GLY A C 1
ATOM 1494 O O . GLY A 1 196 ? -24.198 -9.417 18.908 1.00 96.69 196 GLY A O 1
ATOM 1495 N N . ILE A 1 197 ? -22.461 -8.098 18.356 1.00 96.19 197 ILE A N 1
ATOM 1496 C CA . ILE A 1 197 ? -21.932 -7.970 19.716 1.00 96.19 197 ILE A CA 1
ATOM 1497 C C . ILE A 1 197 ? -22.441 -6.692 20.374 1.00 96.19 197 ILE A C 1
ATOM 1499 O O . ILE A 1 197 ? -22.500 -5.628 19.759 1.00 96.19 197 ILE A O 1
ATOM 1503 N N . GLU A 1 198 ? -22.760 -6.813 21.652 1.00 92.06 198 GLU A N 1
ATOM 1504 C CA . GLU A 1 198 ? -23.114 -5.724 22.557 1.00 92.06 198 GLU A CA 1
ATOM 1505 C C . GLU A 1 198 ? -22.181 -5.811 23.778 1.00 92.06 198 GLU A C 1
ATOM 1507 O O . GLU A 1 198 ? -21.594 -6.863 24.031 1.00 92.06 198 GLU A O 1
ATOM 1512 N N . ASP A 1 199 ? -21.990 -4.706 24.503 1.00 91.50 199 ASP A N 1
ATOM 1513 C CA . ASP A 1 199 ? -21.228 -4.666 25.765 1.00 91.50 199 ASP A CA 1
ATOM 1514 C C . ASP A 1 199 ? -19.790 -5.234 25.723 1.00 91.50 199 ASP A C 1
ATOM 1516 O O . ASP A 1 199 ? -19.377 -6.022 26.572 1.00 91.50 199 ASP A O 1
ATOM 1520 N N . PHE A 1 200 ? -18.976 -4.777 24.768 1.00 97.31 200 PHE A N 1
ATOM 1521 C CA . PHE A 1 200 ? -17.547 -5.107 24.686 1.00 97.31 200 PHE A CA 1
ATOM 1522 C C . PHE A 1 200 ? -16.639 -3.941 25.110 1.00 97.31 200 PHE A C 1
ATOM 1524 O O . PHE A 1 200 ? -17.031 -2.766 25.098 1.00 97.31 200 PHE A O 1
ATOM 1531 N N . GLN A 1 201 ? -15.394 -4.288 25.445 1.00 98.31 201 GLN A N 1
ATOM 1532 C CA . GLN A 1 201 ? -14.272 -3.361 25.604 1.00 98.31 201 GLN A CA 1
ATOM 1533 C C . GLN A 1 201 ? -13.315 -3.511 24.421 1.00 98.31 201 GLN A C 1
ATOM 1535 O O . GLN A 1 201 ? -13.191 -4.602 23.857 1.00 98.31 201 GLN A O 1
ATOM 1540 N N . TYR A 1 202 ? -12.634 -2.431 24.050 1.00 98.50 202 TYR A N 1
ATOM 1541 C CA . TYR A 1 202 ? -11.643 -2.438 22.982 1.00 98.50 202 TYR A CA 1
ATOM 1542 C C . TYR A 1 202 ? -10.453 -1.548 23.324 1.00 98.50 202 TYR A C 1
ATOM 1544 O O . TYR A 1 202 ? -10.593 -0.573 24.059 1.00 98.50 202 TYR A O 1
ATOM 1552 N N . ASP A 1 203 ? -9.313 -1.882 22.732 1.00 98.25 203 ASP A N 1
ATOM 1553 C CA . ASP A 1 203 ? -8.106 -1.067 22.733 1.00 98.25 203 ASP A CA 1
ATOM 1554 C C . ASP A 1 203 ? -7.851 -0.519 21.327 1.00 98.25 203 ASP A C 1
ATOM 1556 O O . ASP A 1 203 ? -8.244 -1.120 20.324 1.00 98.25 203 ASP A O 1
ATOM 1560 N N . TRP A 1 204 ? -7.162 0.614 21.242 1.00 98.50 204 TRP A N 1
ATOM 1561 C CA . TRP A 1 204 ? -6.664 1.140 19.975 1.00 98.50 204 TRP A CA 1
ATOM 1562 C C . TRP A 1 204 ? -5.326 0.491 19.644 1.00 98.50 204 TRP A C 1
ATOM 1564 O O . TRP A 1 204 ? -4.366 0.620 20.402 1.00 98.50 204 TRP A O 1
ATOM 1574 N N . MET A 1 205 ? -5.253 -0.188 18.504 1.00 98.56 205 MET A N 1
ATOM 1575 C CA . MET A 1 205 ? -4.059 -0.911 18.079 1.00 98.56 205 MET A CA 1
ATOM 1576 C C . MET A 1 205 ? -3.532 -0.391 16.739 1.00 98.56 205 MET A C 1
ATOM 1578 O O . MET A 1 205 ? -4.336 -0.043 15.865 1.00 98.56 205 MET A O 1
ATOM 1582 N N . PRO A 1 206 ? -2.200 -0.360 16.551 1.00 98.56 206 PRO A N 1
ATOM 1583 C CA . PRO A 1 206 ? -1.612 0.016 15.280 1.00 98.56 206 PRO A CA 1
ATOM 1584 C C . PRO A 1 206 ? -1.915 -1.044 14.224 1.00 98.56 206 PRO A C 1
ATOM 1586 O O . PRO A 1 206 ? -1.810 -2.248 14.467 1.00 98.56 206 PRO A O 1
ATOM 1589 N N . VAL A 1 207 ? -2.269 -0.581 13.030 1.00 98.50 207 VAL A N 1
ATOM 1590 C CA . VAL A 1 207 ? -2.542 -1.422 11.867 1.00 98.50 207 VAL A CA 1
ATOM 1591 C C . VAL A 1 207 ? -1.727 -0.971 10.662 1.00 98.50 207 VAL A C 1
ATOM 1593 O O . VAL A 1 207 ? -1.393 0.209 10.531 1.00 98.50 207 VAL A O 1
ATOM 1596 N N . LYS A 1 208 ? -1.452 -1.896 9.741 1.00 97.56 208 LYS A N 1
ATOM 1597 C CA . LYS A 1 208 ? -0.889 -1.593 8.420 1.00 97.56 208 LYS A CA 1
ATOM 1598 C C . LYS A 1 208 ? -1.551 -2.413 7.319 1.00 97.56 208 LYS A C 1
ATOM 1600 O O . LYS A 1 208 ? -2.006 -3.531 7.551 1.00 97.56 208 LYS A O 1
ATOM 1605 N N . ARG A 1 209 ? -1.589 -1.874 6.104 1.00 96.69 209 ARG A N 1
ATOM 1606 C CA . ARG A 1 209 ? -2.028 -2.587 4.898 1.00 96.69 209 ARG A CA 1
ATOM 1607 C C . ARG A 1 209 ? -1.191 -2.192 3.692 1.00 96.69 209 ARG A C 1
ATOM 1609 O O . ARG A 1 209 ? -0.868 -1.018 3.519 1.00 96.69 209 ARG A O 1
ATOM 1616 N N . TYR A 1 210 ? -0.901 -3.167 2.843 1.00 97.12 210 TYR A N 1
ATOM 1617 C CA . TYR A 1 210 ? -0.199 -2.961 1.583 1.00 97.12 210 TYR A CA 1
ATOM 1618 C C . TYR A 1 210 ? -1.192 -2.659 0.460 1.00 97.12 210 TYR A C 1
ATOM 1620 O O . TYR A 1 210 ? -2.170 -3.379 0.269 1.00 97.12 210 TYR A O 1
ATOM 1628 N N . MET A 1 211 ? -0.917 -1.606 -0.303 1.00 96.62 211 MET A N 1
ATOM 1629 C CA . MET A 1 211 ? -1.663 -1.203 -1.492 1.00 96.62 211 MET A CA 1
ATOM 1630 C C . MET A 1 211 ? -0.693 -1.164 -2.671 1.00 96.62 211 MET A C 1
ATOM 1632 O O . MET A 1 211 ? 0.325 -0.478 -2.609 1.00 96.62 211 MET A O 1
ATOM 1636 N N . GLY A 1 212 ? -0.975 -1.913 -3.735 1.00 95.12 212 GLY A N 1
ATOM 1637 C CA . GLY A 1 212 ? -0.091 -1.963 -4.904 1.00 95.12 212 GLY A CA 1
ATOM 1638 C C . GLY A 1 212 ? -0.044 -0.628 -5.648 1.00 95.12 212 GLY A C 1
ATOM 1639 O O . GLY A 1 212 ? -1.081 0.007 -5.848 1.00 95.12 212 GLY A O 1
ATOM 1640 N N . ILE A 1 213 ? 1.147 -0.219 -6.083 1.00 96.25 213 ILE A N 1
ATOM 1641 C CA . ILE A 1 213 ? 1.355 0.984 -6.892 1.00 96.25 213 ILE A CA 1
ATOM 1642 C C . ILE A 1 213 ? 1.592 0.579 -8.348 1.00 96.25 213 ILE A C 1
ATOM 1644 O O . ILE A 1 213 ? 2.633 0.029 -8.692 1.00 96.25 213 ILE A O 1
ATOM 1648 N N . PHE A 1 214 ? 0.606 0.866 -9.202 1.00 94.94 214 PHE A N 1
ATOM 1649 C CA . PHE A 1 214 ? 0.600 0.484 -10.625 1.00 94.94 214 PHE A CA 1
ATOM 1650 C C . PHE A 1 214 ? 0.467 1.674 -11.590 1.00 94.94 214 PHE A C 1
ATOM 1652 O O . PHE A 1 214 ? 0.452 1.492 -12.805 1.00 94.94 214 PHE A O 1
ATOM 1659 N N . HIS A 1 215 ? 0.355 2.892 -11.059 1.00 93.94 215 HIS A N 1
ATOM 1660 C CA . HIS A 1 215 ? 0.171 4.129 -11.821 1.00 93.94 215 HIS A CA 1
ATOM 1661 C C . HIS A 1 215 ? 1.299 5.118 -11.520 1.00 93.94 215 HIS A C 1
ATOM 1663 O O . HIS A 1 215 ? 2.161 4.842 -10.699 1.00 93.94 215 HIS A O 1
ATOM 1669 N N . GLU A 1 216 ? 1.291 6.273 -12.190 1.00 94.56 216 GLU A N 1
ATOM 1670 C CA . GLU A 1 216 ? 2.342 7.296 -12.067 1.00 94.56 216 GLU A CA 1
ATOM 1671 C C . GLU A 1 216 ? 3.726 6.871 -12.593 1.00 94.56 216 GLU A C 1
ATOM 1673 O O . GLU A 1 216 ? 4.743 7.460 -12.220 1.00 94.56 216 GLU A O 1
ATOM 1678 N N . VAL A 1 217 ? 3.747 5.911 -13.529 1.00 95.00 217 VAL A N 1
ATOM 1679 C CA . VAL A 1 217 ? 4.939 5.521 -14.298 1.00 95.00 217 VAL A CA 1
ATOM 1680 C C . VAL A 1 217 ? 5.658 6.757 -14.837 1.00 95.00 217 VAL A C 1
ATOM 1682 O O . VAL A 1 217 ? 5.061 7.616 -15.489 1.00 95.00 217 VAL A O 1
ATOM 1685 N N . GLN A 1 218 ? 6.951 6.834 -14.547 1.00 93.50 218 GLN A N 1
ATOM 1686 C CA . GLN A 1 218 ? 7.823 7.930 -14.937 1.00 93.50 218 GLN A CA 1
ATOM 1687 C C . GLN A 1 218 ? 8.468 7.698 -16.310 1.00 93.50 218 GLN A C 1
ATOM 1689 O O . GLN A 1 218 ? 8.666 6.547 -16.718 1.00 93.50 218 GLN A O 1
ATOM 1694 N N . PRO A 1 219 ? 8.883 8.777 -17.003 1.00 93.62 219 PRO A N 1
ATOM 1695 C CA . PRO A 1 219 ? 9.775 8.673 -18.151 1.00 93.62 219 PRO A CA 1
ATOM 1696 C C . PRO A 1 219 ? 11.018 7.832 -17.829 1.00 93.62 219 PRO A C 1
ATOM 1698 O O . PRO A 1 219 ? 11.529 7.859 -16.709 1.00 93.62 219 PRO A O 1
ATOM 1701 N N . ALA A 1 220 ? 11.549 7.118 -18.824 1.00 94.25 220 ALA A N 1
ATOM 1702 C CA . ALA A 1 220 ? 12.678 6.196 -18.644 1.00 94.25 220 ALA A CA 1
ATOM 1703 C C . ALA A 1 220 ? 13.953 6.857 -18.074 1.00 94.25 220 ALA A C 1
ATOM 1705 O O . ALA A 1 220 ? 14.789 6.186 -17.456 1.00 94.25 220 ALA A O 1
ATOM 1706 N N . ASP A 1 221 ? 14.102 8.171 -18.254 1.00 95.44 221 ASP A N 1
ATOM 1707 C CA . ASP A 1 221 ? 15.211 8.954 -17.705 1.00 95.44 221 ASP A CA 1
ATOM 1708 C C . ASP A 1 221 ? 15.145 9.095 -16.176 1.00 95.44 221 ASP A C 1
ATOM 1710 O O . ASP A 1 221 ? 16.195 9.155 -15.535 1.00 95.44 221 ASP A O 1
ATOM 1714 N N . ASN A 1 222 ? 13.941 9.007 -15.605 1.00 96.25 222 ASN A N 1
ATOM 1715 C CA . ASN A 1 222 ? 13.661 9.087 -14.170 1.00 96.25 222 ASN A CA 1
ATOM 1716 C C . ASN A 1 222 ? 13.492 7.707 -13.510 1.00 96.25 222 ASN A C 1
ATOM 1718 O O . ASN A 1 222 ? 13.218 7.629 -12.317 1.00 96.25 222 ASN A O 1
ATOM 1722 N N . ALA A 1 223 ? 13.607 6.614 -14.270 1.00 97.50 223 ALA A N 1
ATOM 1723 C CA . ALA A 1 223 ? 13.557 5.270 -13.704 1.00 97.50 223 ALA A CA 1
ATOM 1724 C C . ALA A 1 223 ? 14.777 5.004 -12.808 1.00 97.50 223 ALA A C 1
ATOM 1726 O O . ALA A 1 223 ? 15.881 5.472 -13.117 1.00 97.50 223 ALA A O 1
ATOM 1727 N N . LEU A 1 224 ? 14.585 4.190 -11.765 1.00 97.62 224 LEU A N 1
ATOM 1728 C CA . LEU A 1 224 ? 15.658 3.799 -10.852 1.00 97.62 224 LEU A CA 1
ATOM 1729 C C . LEU A 1 224 ? 16.857 3.213 -11.612 1.00 97.62 224 LEU A C 1
ATOM 1731 O O . LEU A 1 224 ? 16.739 2.503 -12.619 1.00 97.62 224 LEU A O 1
ATOM 1735 N N . ARG A 1 225 ? 18.043 3.533 -11.114 1.00 96.44 225 ARG A N 1
ATOM 1736 C CA . ARG A 1 225 ? 19.356 3.105 -11.583 1.00 96.44 225 ARG A CA 1
ATOM 1737 C C . ARG A 1 225 ? 19.953 2.112 -10.596 1.00 96.44 225 ARG A C 1
ATOM 1739 O O . ARG A 1 225 ? 19.461 1.911 -9.495 1.00 96.44 225 ARG A O 1
ATOM 1746 N N . CYS A 1 226 ? 21.062 1.494 -10.995 1.00 96.25 226 CYS A N 1
ATOM 1747 C CA . CYS A 1 226 ? 21.685 0.417 -10.227 1.00 96.25 226 CYS A CA 1
ATOM 1748 C C . CYS A 1 226 ? 21.952 0.809 -8.765 1.00 96.25 226 CYS A C 1
ATOM 1750 O O . CYS A 1 226 ? 21.683 0.022 -7.866 1.00 96.25 226 CYS A O 1
ATOM 1752 N N . LEU A 1 227 ? 22.467 2.021 -8.535 1.00 96.19 227 LEU A N 1
ATOM 1753 C CA . LEU A 1 227 ? 22.852 2.483 -7.201 1.00 96.19 227 LEU A CA 1
ATOM 1754 C C . LEU A 1 227 ? 21.674 2.970 -6.352 1.00 96.19 227 LEU A C 1
ATOM 1756 O O . LEU A 1 227 ? 21.851 3.124 -5.152 1.00 96.19 227 LEU A O 1
ATOM 1760 N N . ASP A 1 228 ? 20.480 3.127 -6.926 1.00 97.06 228 ASP A N 1
ATOM 1761 C CA . ASP A 1 228 ? 19.282 3.400 -6.125 1.00 97.06 228 ASP A CA 1
ATOM 1762 C C . ASP A 1 228 ? 18.861 2.155 -5.323 1.00 97.06 228 ASP A C 1
ATOM 1764 O O . ASP A 1 228 ? 18.170 2.271 -4.319 1.00 97.06 228 ASP A O 1
ATOM 1768 N N . CYS A 1 229 ? 19.309 0.961 -5.733 1.00 97.12 229 CYS A N 1
ATOM 1769 C CA . CYS A 1 229 ? 19.099 -0.295 -5.005 1.00 97.12 229 CYS A CA 1
ATOM 1770 C C . CYS A 1 229 ? 20.392 -0.827 -4.369 1.00 97.12 229 CYS A C 1
ATOM 1772 O O . CYS A 1 229 ? 20.394 -1.243 -3.218 1.00 97.12 229 CYS A O 1
ATOM 1774 N N . HIS A 1 230 ? 21.491 -0.823 -5.127 1.00 96.69 230 HIS A N 1
ATOM 1775 C CA . HIS A 1 230 ? 22.780 -1.419 -4.749 1.00 96.69 230 HIS A CA 1
ATOM 1776 C C . HIS A 1 230 ? 23.784 -0.396 -4.183 1.00 96.69 230 HIS A C 1
ATOM 1778 O O . HIS A 1 230 ? 24.980 -0.664 -4.073 1.00 96.69 230 HIS A O 1
ATOM 1784 N N . GLY A 1 231 ? 23.336 0.835 -3.934 1.00 93.44 231 GLY A N 1
ATOM 1785 C CA . GLY A 1 231 ? 24.150 1.873 -3.314 1.00 93.44 231 GLY A CA 1
ATOM 1786 C C . GLY A 1 231 ? 24.215 1.726 -1.791 1.00 93.44 231 GLY A C 1
ATOM 1787 O O . GLY A 1 231 ? 23.439 0.972 -1.208 1.00 93.44 231 GLY A O 1
ATOM 1788 N N . PRO A 1 232 ? 25.114 2.474 -1.127 1.00 87.94 232 PRO A N 1
ATOM 1789 C CA . PRO A 1 232 ? 25.200 2.497 0.335 1.00 87.94 232 PRO A CA 1
ATOM 1790 C C . PRO A 1 232 ? 23.905 2.989 0.998 1.00 87.94 232 PRO A C 1
ATOM 1792 O O . PRO A 1 232 ? 23.550 2.494 2.060 1.00 87.94 232 PRO A O 1
ATOM 1795 N N . ASP A 1 233 ? 23.192 3.901 0.333 1.00 88.75 233 ASP A N 1
ATOM 1796 C CA . ASP A 1 233 ? 21.877 4.414 0.735 1.00 88.75 233 ASP A CA 1
ATOM 1797 C C . ASP A 1 233 ? 20.770 3.829 -0.166 1.00 88.75 233 ASP A C 1
ATOM 1799 O O . ASP A 1 233 ? 19.827 4.517 -0.557 1.00 88.75 233 ASP A O 1
ATOM 1803 N N . GLY A 1 234 ? 20.940 2.571 -0.589 1.00 91.62 234 GLY A N 1
ATOM 1804 C CA . GLY A 1 234 ? 19.993 1.875 -1.453 1.00 91.62 234 GLY A CA 1
ATOM 1805 C C . GLY A 1 234 ? 18.626 1.701 -0.789 1.00 91.62 234 GLY A C 1
ATOM 1806 O O . GLY A 1 234 ? 18.516 1.504 0.417 1.00 91.62 234 GLY A O 1
ATOM 1807 N N . ARG A 1 235 ? 17.568 1.732 -1.598 1.00 92.50 235 ARG A N 1
ATOM 1808 C CA . ARG A 1 235 ? 16.167 1.714 -1.141 1.00 92.50 235 ARG A CA 1
ATOM 1809 C C . ARG A 1 235 ? 15.659 0.333 -0.715 1.00 92.50 235 ARG A C 1
ATOM 1811 O O . ARG A 1 235 ? 14.512 0.212 -0.298 1.00 92.50 235 ARG A O 1
ATOM 1818 N N . LEU A 1 236 ? 16.460 -0.719 -0.893 1.00 95.38 236 LEU A N 1
ATOM 1819 C CA . LEU A 1 236 ? 16.052 -2.094 -0.616 1.00 95.38 236 LEU A CA 1
ATOM 1820 C C . LEU A 1 236 ? 16.621 -2.564 0.717 1.00 95.38 236 LEU A C 1
ATOM 1822 O O . LEU A 1 236 ? 17.838 -2.654 0.880 1.00 95.38 236 LEU A O 1
ATOM 1826 N N . ASP A 1 237 ? 15.730 -2.946 1.630 1.00 94.25 237 ASP A N 1
ATOM 1827 C CA . ASP A 1 237 ? 16.114 -3.739 2.790 1.00 94.25 237 ASP A CA 1
ATOM 1828 C C . ASP A 1 237 ? 16.358 -5.184 2.341 1.00 94.25 237 ASP A C 1
ATOM 1830 O O . ASP A 1 237 ? 15.447 -6.000 2.193 1.00 94.25 237 ASP A O 1
ATOM 1834 N N . TRP A 1 238 ? 17.616 -5.490 2.033 1.00 95.75 238 TRP A N 1
ATOM 1835 C CA . TRP A 1 238 ? 18.000 -6.802 1.527 1.00 95.75 238 TRP A CA 1
ATOM 1836 C C . TRP A 1 238 ? 17.684 -7.926 2.518 1.00 95.75 238 TRP A C 1
ATOM 1838 O O . TRP A 1 238 ? 17.262 -8.997 2.077 1.00 95.75 238 TRP A O 1
ATOM 1848 N N . ALA A 1 239 ? 17.846 -7.680 3.821 1.00 94.00 239 ALA A N 1
ATOM 1849 C CA . ALA A 1 239 ? 17.620 -8.680 4.857 1.00 94.00 239 ALA A CA 1
ATOM 1850 C C . ALA A 1 239 ? 16.132 -9.030 4.960 1.00 94.00 239 ALA A C 1
ATOM 1852 O O . ALA A 1 239 ? 15.781 -10.211 4.888 1.00 94.00 239 ALA A O 1
ATOM 1853 N N . ASP A 1 240 ? 15.262 -8.019 5.002 1.00 93.12 240 ASP A N 1
ATOM 1854 C CA . ASP A 1 240 ? 13.806 -8.211 5.012 1.00 93.12 240 ASP A CA 1
ATOM 1855 C C . ASP A 1 240 ? 13.304 -8.876 3.722 1.00 93.12 240 ASP A C 1
ATOM 1857 O O . ASP A 1 240 ? 12.355 -9.663 3.731 1.00 93.12 240 ASP A O 1
ATOM 1861 N N . LEU A 1 241 ? 13.984 -8.639 2.595 1.00 96.62 241 LEU A N 1
ATOM 1862 C CA . LEU A 1 241 ? 13.709 -9.310 1.322 1.00 96.62 241 LEU A CA 1
ATOM 1863 C C . LEU A 1 241 ? 14.274 -10.741 1.232 1.00 96.62 241 LEU A C 1
ATOM 1865 O O . LEU A 1 241 ? 14.121 -11.394 0.192 1.00 96.62 241 LEU A O 1
ATOM 1869 N N . GLY A 1 242 ? 14.908 -11.252 2.291 1.00 96.12 242 GLY A N 1
ATOM 1870 C CA . GLY A 1 242 ? 15.439 -12.615 2.371 1.00 96.12 242 GLY A CA 1
ATOM 1871 C C . GLY A 1 242 ? 16.797 -12.810 1.687 1.00 96.12 242 GLY A C 1
ATOM 1872 O O . GLY A 1 242 ? 17.148 -13.935 1.308 1.00 96.12 242 GLY A O 1
ATOM 1873 N N . TYR A 1 243 ? 17.555 -11.736 1.478 1.00 95.19 243 TYR A N 1
ATOM 1874 C CA . TYR A 1 243 ? 18.942 -11.773 1.020 1.00 95.19 243 TYR A CA 1
ATOM 1875 C C . TYR A 1 243 ? 19.900 -11.570 2.197 1.00 95.19 243 TYR A C 1
ATOM 1877 O O . TYR A 1 243 ? 19.689 -10.707 3.038 1.00 95.19 243 TYR A O 1
ATOM 1885 N N . ASP A 1 244 ? 21.004 -12.319 2.224 1.00 93.00 244 ASP A N 1
ATOM 1886 C CA . ASP A 1 244 ? 22.013 -12.171 3.286 1.00 93.00 244 ASP A CA 1
ATOM 1887 C C . ASP A 1 244 ? 22.739 -10.815 3.216 1.00 93.00 244 ASP A C 1
ATOM 1889 O O . ASP A 1 244 ? 23.233 -10.293 4.212 1.00 93.00 244 ASP A O 1
ATOM 1893 N N . THR A 1 245 ? 22.849 -10.259 2.009 1.00 92.19 245 THR A N 1
ATOM 1894 C CA . THR A 1 245 ? 23.456 -8.959 1.718 1.00 92.19 245 THR A CA 1
ATOM 1895 C C . THR A 1 245 ? 23.015 -8.494 0.330 1.00 92.19 245 THR A C 1
ATOM 1897 O O . THR A 1 245 ? 22.338 -9.233 -0.391 1.00 92.19 245 THR A O 1
ATOM 1900 N N . ASP A 1 246 ? 23.434 -7.294 -0.068 1.00 95.19 246 ASP A N 1
ATOM 1901 C CA . ASP A 1 246 ? 23.273 -6.801 -1.431 1.00 95.19 246 ASP A CA 1
ATOM 1902 C C . ASP A 1 246 ? 23.797 -7.848 -2.449 1.00 95.19 246 ASP A C 1
ATOM 1904 O O . ASP A 1 246 ? 24.991 -8.177 -2.441 1.00 95.19 246 ASP A O 1
ATOM 1908 N N . PRO A 1 247 ? 22.949 -8.355 -3.367 1.00 93.19 247 PRO A N 1
ATOM 1909 C CA . PRO A 1 247 ? 23.356 -9.311 -4.395 1.00 93.19 247 PRO A CA 1
ATOM 1910 C C . PRO A 1 247 ? 24.522 -8.841 -5.271 1.00 93.19 247 PRO A C 1
ATOM 1912 O O . PRO A 1 247 ? 25.308 -9.673 -5.731 1.00 93.19 247 PRO A O 1
ATOM 1915 N N . LEU A 1 248 ? 24.655 -7.533 -5.515 1.00 93.19 248 LEU A N 1
ATOM 1916 C CA . LEU A 1 248 ? 25.784 -6.982 -6.258 1.00 93.19 248 LEU A CA 1
ATOM 1917 C C . LEU A 1 248 ? 27.067 -7.066 -5.427 1.00 93.19 248 LEU A C 1
ATOM 1919 O O . LEU A 1 248 ? 28.082 -7.549 -5.927 1.00 93.19 248 LEU A O 1
ATOM 1923 N N . ALA A 1 249 ? 27.024 -6.668 -4.155 1.00 89.56 249 ALA A N 1
ATOM 1924 C CA . ALA A 1 249 ? 28.160 -6.796 -3.243 1.00 89.56 249 ALA A CA 1
ATOM 1925 C C . ALA A 1 249 ? 28.592 -8.263 -3.055 1.00 89.56 249 ALA A C 1
ATOM 1927 O O . ALA A 1 249 ? 29.788 -8.571 -3.085 1.00 89.56 249 ALA A O 1
ATOM 1928 N N . ALA A 1 250 ? 27.629 -9.184 -2.945 1.00 89.62 250 ALA A N 1
ATOM 1929 C CA . ALA A 1 250 ? 27.888 -10.620 -2.883 1.00 89.62 250 ALA A CA 1
ATOM 1930 C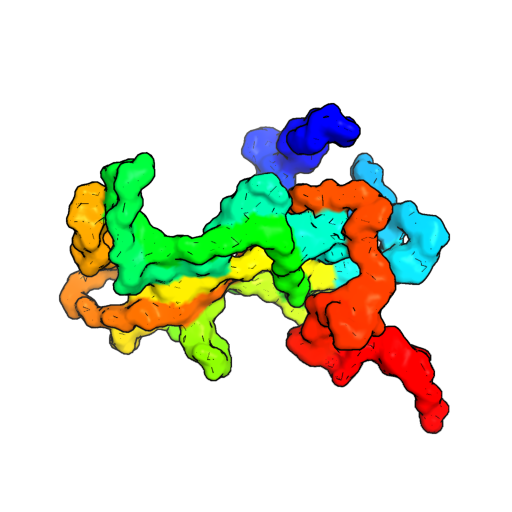 C . ALA A 1 250 ? 28.583 -11.130 -4.155 1.00 89.62 250 ALA A C 1
ATOM 1932 O O . ALA A 1 250 ? 29.548 -11.885 -4.072 1.00 89.62 250 ALA A O 1
ATOM 1933 N N . ALA A 1 251 ? 28.137 -10.684 -5.334 1.00 87.56 251 ALA A N 1
ATOM 1934 C CA . ALA A 1 251 ? 28.730 -11.072 -6.614 1.00 87.56 251 ALA A CA 1
ATOM 1935 C C . ALA A 1 251 ? 30.136 -10.486 -6.846 1.00 87.56 251 ALA A C 1
ATOM 1937 O O . ALA A 1 251 ? 30.914 -11.048 -7.616 1.00 87.56 251 ALA A O 1
ATOM 1938 N N . LEU A 1 252 ? 30.455 -9.356 -6.210 1.00 86.62 252 LEU A N 1
ATOM 1939 C CA . LEU A 1 252 ? 31.760 -8.693 -6.297 1.00 86.62 252 LEU A CA 1
ATOM 1940 C C . LEU A 1 252 ? 32.748 -9.156 -5.217 1.00 86.62 252 LEU A C 1
ATOM 1942 O O . LEU A 1 252 ? 33.944 -8.877 -5.325 1.00 86.62 252 LEU A O 1
ATOM 1946 N N . SER A 1 253 ? 32.270 -9.861 -4.192 1.00 78.62 253 SER A N 1
ATOM 1947 C CA . SER A 1 253 ? 33.126 -10.456 -3.169 1.00 78.62 253 SER A CA 1
ATOM 1948 C C . SER A 1 253 ? 34.017 -11.538 -3.793 1.00 78.62 253 SER A C 1
ATOM 1950 O O . SER A 1 253 ? 33.507 -12.419 -4.489 1.00 78.62 253 SER A O 1
ATOM 1952 N N . PRO A 1 254 ? 35.347 -11.503 -3.582 1.00 66.69 254 PRO A N 1
ATOM 1953 C CA . PRO A 1 254 ? 36.226 -12.532 -4.114 1.00 66.69 254 PRO A CA 1
ATOM 1954 C C . PRO A 1 254 ? 35.842 -13.890 -3.523 1.00 66.69 254 PRO A C 1
ATOM 1956 O O . PRO A 1 254 ? 35.825 -14.070 -2.307 1.00 66.69 254 PRO A O 1
ATOM 1959 N N . SER A 1 255 ? 35.535 -14.849 -4.395 1.00 63.69 255 SER A N 1
ATOM 1960 C CA . SER A 1 255 ? 35.363 -16.248 -4.015 1.00 63.69 255 SER A CA 1
ATOM 1961 C C . SER A 1 255 ? 36.678 -16.762 -3.426 1.00 63.69 255 SER A C 1
ATOM 1963 O O . SER A 1 255 ? 37.681 -16.816 -4.144 1.00 63.69 255 SER A O 1
ATOM 1965 N N . HIS A 1 256 ? 36.677 -17.081 -2.131 1.00 49.03 256 HIS A N 1
ATOM 1966 C CA . HIS A 1 256 ? 37.772 -17.790 -1.467 1.00 49.03 256 HIS A CA 1
ATOM 1967 C C . HIS A 1 256 ? 37.842 -19.256 -1.898 1.00 49.03 256 HIS A C 1
ATOM 1969 O O . HIS A 1 256 ? 36.767 -19.873 -2.077 1.00 49.03 256 HIS A O 1
#

Foldseek 3Di:
DPPVPPNDDPCVQFPDPPPQTEDDKLQDQDHSDPHHGADCPPPNHPCQRDPDVVVSVLSQAAGPQLFFPQFPQAPHWDFQEFELPDWDQDPVVRWIGTDTDTGHRDGFDKAKALPHKDADDFLAAFDADPVQATEGIDHDDAPPDSSIHIFTWRKHKYKFKAFPPSNGTFDFQVVVCGHPVPRVVRRQVRCCVRPVDDDTDIDIGMYIYIIGDDDPGHDPVRTDDPCCQQNPVHPDPCVNRVHPDRPVVVVPPDDD